Protein 8PS6 (pdb70)

Structure (mmCIF, N/CA/C/O backbone):
data_8PS6
#
_entry.id   8PS6
#
_cell.length_a   225.543
_cell.length_b   225.543
_cell.length_c   32.029
_cell.angle_alpha   90.000
_cell.angle_beta   90.000
_cell.angle_gamma   120.000
#
_symmetry.space_group_name_H-M   'H 3 2'
#
loop_
_entity.id
_entity.type
_entity.pdbx_description
1 polymer 'Shedu effector protein'
2 non-polymer 'SULFATE ION'
3 water water
#
loop_
_atom_site.group_PDB
_a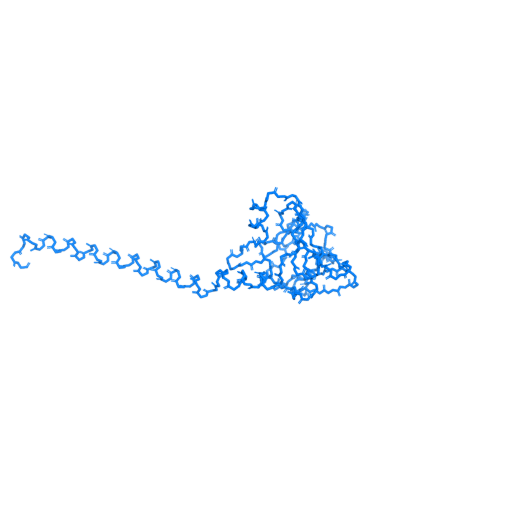tom_site.id
_atom_site.type_symbol
_atom_site.label_atom_id
_atom_site.label_alt_id
_atom_site.label_comp_id
_atom_site.label_asym_id
_atom_site.label_entity_id
_atom_site.label_seq_id
_atom_site.pdbx_PDB_ins_code
_atom_site.Cartn_x
_atom_site.Cartn_y
_atom_site.Cartn_z
_atom_site.occupancy
_atom_site.B_iso_or_equiv
_atom_site.auth_seq_id
_atom_site.auth_comp_id
_atom_site.auth_asym_id
_atom_site.auth_atom_id
_atom_site.pdbx_PDB_model_num
ATOM 1 N N . MET A 1 4 ? -19.42700 49.72800 11.67900 1.000 97.59784 1 MET A N 1
ATOM 2 C CA . MET A 1 4 ? -18.78100 49.47600 10.39700 1.000 95.49667 1 MET A CA 1
ATOM 3 C C . MET A 1 4 ? -17.41400 50.15500 10.34000 1.000 94.00948 1 MET A C 1
ATOM 4 O O . MET A 1 4 ? -17.23000 51.23900 10.89300 1.000 84.77080 1 MET A O 1
ATOM 9 N N . LEU A 1 5 ? -16.45600 49.51200 9.67600 1.000 73.33578 2 LEU A N 1
ATOM 10 C CA . LEU A 1 5 ? -15.10900 50.04300 9.52100 1.000 59.59316 2 LEU A CA 1
ATOM 11 C C . LEU A 1 5 ? -14.88500 50.43900 8.07000 1.000 63.40712 2 LEU A C 1
ATOM 12 O O . LEU A 1 5 ? -15.12000 49.63800 7.16000 1.000 69.21169 2 LEU A O 1
ATOM 17 N N . GLN A 1 6 ? -14.42600 51.67100 7.85900 1.000 60.92015 3 GLN A N 1
ATOM 18 C CA . GLN A 1 6 ? -14.19600 52.20900 6.52500 1.000 54.95841 3 GLN A CA 1
ATOM 19 C C . GLN A 1 6 ? -12.81900 52.85400 6.49200 1.000 50.87753 3 GLN A C 1
ATOM 20 O O . GLN A 1 6 ? -12.52600 53.74000 7.30100 1.000 56.03176 3 GLN A O 1
ATOM 26 N N . PHE A 1 7 ? -11.97400 52.37800 5.57300 1.000 47.95878 4 PHE A N 1
ATOM 27 C CA . PHE A 1 7 ? -10.59500 52.91300 5.45000 1.000 46.94187 4 PHE A CA 1
ATOM 28 C C . PHE A 1 7 ? -10.55000 53.90800 4.28900 1.000 43.33628 4 PHE A C 1
ATOM 29 O O . PHE A 1 7 ? -11.14900 53.62500 3.23600 1.000 49.77446 4 PHE A O 1
ATOM 37 N N . SER A 1 8 ? -9.87700 55.04300 4.48700 1.000 38.62222 5 SER A N 1
ATOM 38 C CA . SER A 1 8 ? -9.76400 56.07500 3.42500 1.000 40.10608 5 SER A CA 1
ATOM 39 C C . SER A 1 8 ? -8.35800 56.67300 3.45400 1.000 38.98814 5 SER A C 1
ATOM 40 O O . SER A 1 8 ? -7.68900 56.54700 4.49200 1.000 35.96643 5 SER A O 1
ATOM 43 N N . PHE A 1 9 ? -7.92000 57.27200 2.34700 1.000 44.80665 6 PHE A N 1
ATOM 44 C CA . PHE A 1 9 ? -6.60700 57.96000 2.35900 1.000 46.28025 6 PHE A CA 1
ATOM 45 C C . PHE A 1 9 ? -6.83700 59.46800 2.28300 1.000 48.20808 6 PHE A C 1
ATOM 46 O O . PHE A 1 9 ? -7.37500 59.93500 1.26400 1.000 51.77337 6 PHE A O 1
ATOM 54 N N . VAL A 1 10 ? -6.44400 60.20500 3.32400 1.000 36.40972 7 VAL A N 1
ATOM 55 C CA . VAL A 1 10 ? -6.52100 61.69200 3.25700 1.000 38.33987 7 VAL A CA 1
ATOM 56 C C . VAL A 1 10 ? -5.07000 62.15900 3.19400 1.000 40.92402 7 VAL A C 1
ATOM 57 O O . VAL A 1 10 ? -4.35300 61.93000 4.18400 1.000 40.70770 7 VAL A O 1
ATOM 61 N N . SER A 1 11 ? -4.65800 62.78000 2.08400 1.000 55.61260 8 SER A N 1
ATOM 62 C CA . SER A 1 11 ? -3.22500 63.13800 1.91700 1.000 56.89672 8 SER A CA 1
ATOM 63 C C . SER A 1 11 ? -2.39300 61.85800 2.05700 1.000 51.92211 8 SER A C 1
ATOM 64 O O . SER A 1 11 ? -2.70100 60.87600 1.35600 1.000 52.16674 8 SER A O 1
ATOM 67 N N . ASN A 1 12 ? -1.38500 61.87200 2.93100 1.000 46.32370 9 ASN A N 1
ATOM 68 C CA . ASN A 1 12 ? -0.54100 60.67000 3.16500 1.000 46.25149 9 ASN A CA 1
ATOM 69 C C . ASN A 1 12 ? -0.98500 59.97100 4.45500 1.000 52.63242 9 ASN A C 1
ATOM 70 O O . ASN A 1 12 ? -0.22700 59.12500 4.95300 1.000 51.99164 9 ASN A O 1
ATOM 75 N N . ASP A 1 13 ? -2.15000 60.34000 4.99300 1.000 45.32068 10 ASP A N 1
ATOM 76 C CA . ASP A 1 13 ? -2.61900 59.75700 6.27700 1.000 39.69035 10 ASP A CA 1
ATOM 77 C C . ASP A 1 13 ? -3.70600 58.71400 6.00800 1.000 41.76620 10 ASP A C 1
ATOM 78 O O . ASP A 1 13 ? -4.67300 59.03700 5.29800 1.000 38.05508 10 ASP A O 1
ATOM 83 N N . VAL A 1 14 ? -3.54200 57.50700 6.55700 1.000 39.92404 11 VAL A N 1
ATOM 84 C CA . VAL A 1 14 ? -4.58700 56.45200 6.41300 1.000 37.56773 11 VAL A CA 1
ATOM 85 C C . VAL A 1 14 ? -5.61000 56.66300 7.52900 1.000 36.78564 11 VAL A C 1
ATOM 86 O O . VAL A 1 14 ? -5.19100 56.76100 8.69500 1.000 36.93987 11 VAL A O 1
ATOM 90 N N . VAL A 1 15 ? -6.89700 56.73300 7.18300 1.000 37.26475 12 VAL A N 1
ATOM 91 C CA . VAL A 1 15 ? -7.93700 57.05200 8.20200 1.000 40.54908 12 VAL A CA 1
ATOM 92 C C . VAL A 1 15 ? -8.90800 55.87900 8.34200 1.000 45.62083 12 VAL A C 1
ATOM 93 O O . VAL A 1 15 ? -9.40800 55.40600 7.30900 1.000 42.19762 12 VAL A O 1
ATOM 97 N N . MET A 1 16 ? -9.16000 55.43300 9.57600 1.000 45.37009 13 MET A N 1
ATOM 98 C CA . MET A 1 16 ? -10.16900 54.36800 9.80700 1.000 37.89177 13 MET A CA 1
ATOM 99 C C . MET A 1 16 ? -11.39400 55.01100 10.46300 1.000 46.08262 13 MET A C 1
ATOM 100 O O . MET A 1 16 ? -11.25600 55.52200 11.58700 1.000 42.17445 13 MET A O 1
ATOM 105 N N . THR A 1 17 ? -12.53700 54.99700 9.77600 1.000 39.99139 14 THR A N 1
ATOM 106 C CA . THR A 1 17 ? -13.75500 55.59900 10.30000 1.000 46.91670 14 THR A CA 1
ATOM 107 C C . THR A 1 17 ? -14.61700 54.52500 10.95300 1.000 48.12323 14 THR A C 1
ATOM 108 O O . THR A 1 17 ? -14.89200 53.48600 10.34300 1.000 48.44071 14 THR A O 1
ATOM 112 N N . TYR A 1 18 ? -15.04100 54.77800 12.18900 1.000 43.75784 15 TYR A N 1
ATOM 113 C CA . TYR A 1 18 ? -15.87900 53.84900 12.93400 1.000 49.33193 15 TYR A CA 1
ATOM 114 C C . TYR A 1 18 ? -17.30100 54.38600 13.00000 1.000 46.86893 15 TYR A C 1
ATOM 115 O O . TYR A 1 18 ? -17.52100 55.52300 13.42700 1.000 46.78947 15 TYR A O 1
ATOM 124 N N . ASP A 1 19 ? -18.26800 53.55500 12.64000 1.000 55.66085 16 ASP A N 1
ATOM 125 C CA . ASP A 1 19 ? -19.69300 53.94500 12.72500 1.000 64.60165 16 ASP A CA 1
ATOM 126 C C . ASP A 1 19 ? -20.36400 53.05800 13.77200 1.000 57.89449 16 ASP A C 1
ATOM 127 O O . ASP A 1 19 ? -21.39400 53.48400 14.27200 1.000 62.83011 16 ASP A O 1
ATOM 132 N N . GLU A 1 24 ? -25.12100 51.34700 17.18400 1.000 102.48328 21 GLU A N 1
ATOM 133 C CA . GLU A 1 24 ? -25.10400 51.20200 18.65600 1.000 97.36482 21 GLU A CA 1
ATOM 134 C C . GLU A 1 24 ? -24.83400 52.55800 19.29600 1.000 99.32953 21 GLU A C 1
ATOM 135 O O . GLU A 1 24 ? -24.62600 53.53300 18.56400 1.000 100.95533 21 GLU A O 1
ATOM 141 N N . GLN A 1 25 ? -24.92400 52.63000 20.61600 1.000 107.26193 22 GLN A N 1
ATOM 142 C CA . GLN A 1 25 ? -24.54300 53.88600 21.29600 1.000 101.32078 22 GLN A CA 1
ATOM 143 C C . GLN A 1 25 ? -23.02100 53.97000 21.18700 1.000 102.19301 22 GLN A C 1
ATOM 144 O O . GLN A 1 25 ? -22.35000 53.20700 21.90100 1.000 97.14846 22 GLN A O 1
ATOM 150 N N . ILE A 1 26 ? -22.50500 54.83600 20.31300 1.000 77.75727 23 ILE A N 1
ATOM 151 C CA . ILE A 1 26 ? -21.04500 54.89800 20.04200 1.000 70.47434 23 ILE A CA 1
ATOM 152 C C . ILE A 1 26 ? -20.37700 55.76900 21.10100 1.000 69.50547 23 ILE A C 1
ATOM 153 O O . ILE A 1 26 ? -19.16100 55.95600 21.01500 1.000 63.16407 23 ILE A O 1
ATOM 158 N N . ILE A 1 27 ? -21.15800 56.28800 22.04400 1.000 66.60218 24 ILE A N 1
ATOM 159 C CA . ILE A 1 27 ? -20.62000 57.13700 23.14100 1.000 65.16242 24 ILE A CA 1
ATOM 160 C C . ILE A 1 27 ? -19.55900 56.36300 23.92500 1.000 60.69432 24 ILE A C 1
ATOM 161 O O . ILE A 1 27 ? -18.65000 57.00600 24.43600 1.000 59.15688 24 ILE A O 1
ATOM 166 N N . TRP A 1 28 ? -19.65800 55.03700 23.98800 1.000 63.61562 25 TRP A N 1
ATOM 167 C CA . TRP A 1 28 ? -18.69800 54.30200 24.80500 1.000 63.67957 25 TRP A CA 1
ATOM 168 C C . TRP A 1 28 ? -17.26600 54.50600 24.32400 1.000 57.99148 25 TRP A C 1
ATOM 169 O O . TRP A 1 28 ? -16.32700 54.41700 25.12300 1.000 59.73969 25 TRP A O 1
ATOM 180 N N . VAL A 1 29 ? -17.09700 54.79500 23.03000 1.000 50.67483 26 VAL A N 1
ATOM 181 C CA . VAL A 1 29 ? -15.73400 55.03400 22.46700 1.000 45.65550 26 VAL A CA 1
ATOM 182 C C . VAL A 1 29 ? -15.17100 56.29900 23.11600 1.000 42.98026 26 VAL A C 1
ATOM 183 O O . VAL A 1 29 ? -14.04600 56.24200 23.64600 1.000 38.65997 26 VAL A O 1
ATOM 187 N N . TRP A 1 30 ? -15.94400 57.38700 23.09000 1.000 44.69418 27 TRP A N 1
ATOM 188 C CA . TRP A 1 30 ? -15.49500 58.67400 23.68300 1.000 47.23201 27 TRP A CA 1
ATOM 189 C C . TRP A 1 30 ? -15.28200 58.49800 25.18800 1.000 49.26921 27 TRP A C 1
ATOM 190 O O . TRP A 1 30 ? -14.29700 59.04300 25.70700 1.000 46.03456 27 TRP A O 1
ATOM 201 N N . GLU A 1 31 ? -16.17200 57.75700 25.85100 1.000 56.82560 28 GLU A N 1
ATOM 202 C CA . GLU A 1 31 ? -16.06000 57.54600 27.31700 1.000 61.95456 28 GLU A CA 1
ATOM 203 C C . GLU A 1 31 ? -14.76000 56.80100 27.63300 1.000 55.14429 28 GLU A C 1
ATOM 204 O O . GLU A 1 31 ? -14.07300 57.20600 28.58600 1.000 58.36700 28 GLU A O 1
ATOM 210 N N . SER A 1 32 ? -14.42800 55.77500 26.84600 1.000 46.09487 29 SER A N 1
ATOM 211 C CA . SER A 1 32 ? -13.17100 55.01200 27.06200 1.000 45.76777 29 SER A CA 1
ATOM 212 C C . SER A 1 32 ? -11.96900 55.93500 26.85000 1.000 48.14583 29 SER A C 1
ATOM 213 O O . SER A 1 32 ? -11.01400 55.85000 27.64000 1.000 45.2118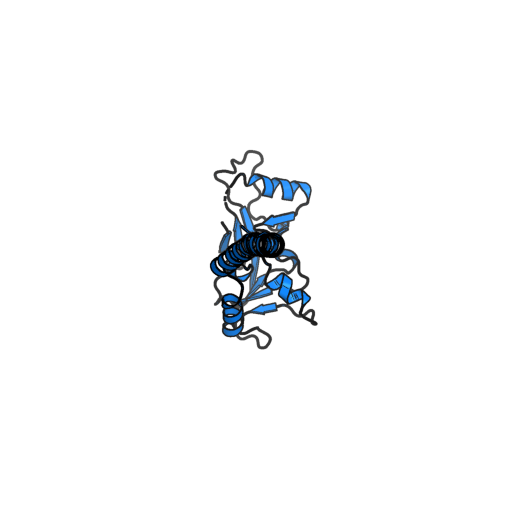4 29 SER A O 1
ATOM 216 N N . LEU A 1 33 ? -12.02400 56.78100 25.81900 1.000 42.56105 30 LEU A N 1
ATOM 217 C CA . LEU A 1 33 ? -10.92100 57.73800 25.54500 1.000 41.74607 30 LEU A CA 1
ATOM 218 C C . LEU A 1 33 ? -10.79900 58.73600 26.70100 1.000 41.21538 30 LEU A C 1
ATOM 219 O O . LEU A 1 33 ? -9.67300 59.10200 27.04600 1.000 43.70390 30 LEU A O 1
ATOM 224 N N . ASN A 1 34 ? -11.92000 59.20300 27.24700 1.000 54.80544 31 ASN A N 1
ATOM 225 C CA . ASN A 1 34 ? -11.83800 60.10900 28.42100 1.000 58.70224 31 ASN A CA 1
ATOM 226 C C . ASN A 1 34 ? -11.23400 59.36500 29.61800 1.000 59.44315 31 ASN A C 1
ATOM 227 O O . ASN A 1 34 ? -10.37300 59.95400 30.29300 1.000 65.25051 31 ASN A O 1
ATOM 232 N N . LYS A 1 35 ? -11.68300 58.13400 29.87800 1.000 46.68600 32 LYS A N 1
ATOM 233 C CA . LYS A 1 35 ? -11.21400 57.36400 31.06400 1.000 49.40904 32 LYS A CA 1
ATOM 234 C C . LYS A 1 35 ? -9.75600 56.89500 30.96500 1.000 49.09585 32 LYS A C 1
ATOM 235 O O . LYS A 1 35 ? -9.04200 57.03600 31.97300 1.000 51.66679 32 LYS A O 1
ATOM 241 N N . PHE A 1 36 ? -9.31600 56.37700 29.81100 1.000 50.25172 33 PHE A N 1
ATOM 242 C CA . PHE A 1 36 ? -7.95500 55.77300 29.73400 1.000 50.33679 33 PHE A CA 1
ATOM 243 C C . PHE A 1 36 ? -7.16100 56.28800 28.53200 1.000 48.78098 33 PHE A C 1
ATOM 244 O O . PHE A 1 36 ? -6.06800 55.74300 28.28800 1.000 52.42324 33 PHE A O 1
ATOM 252 N N . GLN A 1 37 ? -7.68400 57.28500 27.81700 1.000 46.47555 34 GLN A N 1
ATOM 253 C CA . GLN A 1 37 ? -7.00000 57.87100 26.66400 1.000 45.02537 34 GLN A CA 1
ATOM 254 C C . GLN A 1 37 ? -6.64400 56.82600 25.61200 1.000 45.47855 34 GLN A C 1
ATOM 255 O O . GLN A 1 37 ? -5.78100 57.06600 24.76200 1.000 48.49593 34 GLN A O 1
ATOM 261 N N . THR A 1 38 ? -7.29800 55.66500 25.67300 1.000 44.39311 35 THR A N 1
ATOM 262 C CA . THR A 1 38 ? -7.21600 54.62800 24.65500 1.000 50.15631 35 THR A CA 1
ATOM 263 C C . THR A 1 38 ? -8.60200 54.02200 24.48300 1.000 45.93728 35 THR A C 1
ATOM 264 O O . THR A 1 38 ? -9.48600 54.19700 25.32600 1.000 46.00963 35 THR A O 1
ATOM 268 N N . VAL A 1 39 ? -8.81700 53.36700 23.34600 1.000 46.01306 36 VAL A N 1
ATOM 269 C CA . VAL A 1 39 ? -10.10700 52.68100 23.05300 1.000 44.54103 36 VAL A CA 1
ATOM 270 C C . VAL A 1 39 ? -9.81900 51.48800 22.14700 1.000 47.22631 36 VAL A C 1
ATOM 271 O O . VAL A 1 39 ? -8.88300 51.57300 21.36100 1.000 46.77132 36 VAL A O 1
ATOM 275 N N . CYS A 1 40 ? -10.57800 50.40800 22.28800 1.000 49.56576 37 CYS A N 1
ATOM 276 C CA . CYS A 1 40 ? -10.45300 49.23900 21.39600 1.000 49.62478 37 CYS A CA 1
ATOM 277 C C . CYS A 1 40 ? -11.64700 49.20900 20.45600 1.000 52.27727 37 CYS A C 1
ATOM 278 O O . CYS A 1 40 ? -12.75500 49.09100 20.94500 1.000 52.65063 37 CYS A O 1
ATOM 281 N N . ILE A 1 41 ? -11.39000 49.24600 19.15100 1.000 49.56950 38 ILE A N 1
ATOM 282 C CA . ILE A 1 41 ? -12.47300 49.25400 18.13500 1.000 50.69299 38 ILE A CA 1
ATOM 283 C C . ILE A 1 41 ? -12.46000 47.91800 17.39200 1.000 54.42017 38 ILE A C 1
ATOM 284 O O . ILE A 1 41 ? -11.36900 47.47700 17.04300 1.000 53.86670 38 ILE A O 1
ATOM 289 N N . SER A 1 42 ? -13.60500 47.23800 17.30700 1.000 58.79957 39 SER A N 1
ATOM 290 C CA . SER A 1 42 ? -13.75100 45.93400 16.59800 1.000 68.16463 39 SER A CA 1
ATOM 291 C C . SER A 1 42 ? -12.90100 44.86200 17.26800 1.000 65.92178 39 SER A C 1
ATOM 292 O O . SER A 1 42 ? -12.60700 43.88700 16.59800 1.000 68.22682 39 SER A O 1
ATOM 295 N N . ARG A 1 43 ? -12.44900 45.10500 18.48900 1.000 63.54023 40 ARG A N 1
ATOM 296 C CA . ARG A 1 43 ? -11.73600 44.09800 19.30900 1.000 62.70844 40 ARG A CA 1
ATOM 297 C C . ARG A 1 43 ? -10.28600 43.90400 18.87600 1.000 66.67469 40 ARG A C 1
ATOM 298 O O . ARG A 1 43 ? -9.57700 43.20200 19.60000 1.000 64.75831 40 ARG A O 1
ATOM 306 N N . ILE A 1 44 ? -9.84300 44.55500 17.79900 1.000 70.59769 41 ILE A N 1
ATOM 307 C CA . ILE A 1 44 ? -8.46400 44.31900 17.26800 1.000 64.87350 41 ILE A CA 1
ATOM 308 C C . ILE A 1 44 ? -7.68900 45.62500 17.19300 1.000 62.49808 41 ILE A C 1
ATOM 309 O O . ILE A 1 44 ? -6.46600 45.58200 17.35200 1.000 65.29665 41 ILE A O 1
ATOM 314 N N . PHE A 1 45 ? -8.38600 46.74300 17.06100 1.000 50.84412 42 PHE A N 1
ATOM 315 C CA . PHE A 1 45 ? -7.69700 48.03100 16.83100 1.000 45.20088 42 PHE A CA 1
ATOM 316 C C . PHE A 1 45 ? -7.60000 48.82200 18.13300 1.000 54.86265 42 PHE A C 1
ATOM 317 O O . PHE A 1 45 ? -8.61900 49.06800 18.75300 1.000 55.73153 42 PHE A O 1
ATOM 325 N N . ASN A 1 46 ? -6.38800 49.18900 18.52400 1.000 49.17703 43 ASN A N 1
ATOM 326 C CA . ASN A 1 46 ? -6.17200 49.97500 19.75800 1.000 47.01598 43 ASN A CA 1
ATOM 327 C C . ASN A 1 46 ? -5.78000 51.40400 19.40300 1.000 46.90117 43 ASN A C 1
ATOM 328 O O . ASN A 1 46 ? -4.65900 51.62600 18.96900 1.000 45.09549 43 ASN A O 1
ATOM 333 N N . PHE A 1 47 ? -6.67600 52.33900 19.66300 1.000 43.80450 44 PHE A N 1
ATOM 334 C CA . PHE A 1 47 ? -6.42200 53.74200 19.27900 1.000 43.54348 44 PHE A CA 1
ATOM 335 C C . PHE A 1 47 ? -6.20900 54.62500 20.50300 1.000 47.84704 44 PHE A C 1
ATOM 336 O O . PHE A 1 47 ? -6.91500 54.47100 21.48500 1.000 46.35307 44 PHE A O 1
ATOM 344 N N . GLN A 1 48 ? -5.22800 55.50400 20.44100 1.000 41.62254 45 GLN A N 1
ATOM 345 C CA . GLN A 1 48 ? -5.00600 56.49000 21.48700 1.000 45.02732 45 GLN A CA 1
ATOM 346 C C . GLN A 1 48 ? -5.78200 57.76200 21.16800 1.000 38.93242 45 GLN A C 1
ATOM 347 O O . GLN A 1 48 ? -6.21900 57.98200 20.03600 1.000 41.66315 45 GLN A O 1
ATOM 353 N N . LEU A 1 49 ? -5.94800 58.60500 22.19100 1.000 37.71347 46 LEU A N 1
ATOM 354 C CA . LEU A 1 49 ? -6.68900 59.85000 22.00800 1.000 38.53396 46 LEU A CA 1
ATOM 355 C C . LEU A 1 49 ? -6.04000 60.73400 20.94900 1.000 40.47864 46 LEU A C 1
ATOM 356 O O . LEU A 1 49 ? -6.73800 61.40900 20.18200 1.000 37.17100 46 LEU A O 1
ATOM 361 N N . GLN A 1 50 ? -4.70500 60.72800 20.87600 1.000 42.39435 47 GLN A N 1
ATOM 362 C CA . GLN A 1 50 ? -4.00600 61.51200 19.86300 1.000 47.43934 47 GLN A CA 1
ATOM 363 C C . GLN A 1 50 ? -4.35800 61.07900 18.44400 1.000 46.69051 47 GLN A C 1
ATOM 364 O O . GLN A 1 50 ? -4.13100 61.84500 17.50100 1.000 51.28375 47 GLN A O 1
ATOM 370 N N . ASP A 1 51 ? -4.98700 59.92800 18.27500 1.000 36.57221 48 ASP A N 1
ATOM 371 C CA . ASP A 1 51 ? -5.27800 59.39100 16.92500 1.000 38.41921 48 ASP A CA 1
ATOM 372 C C . ASP A 1 51 ? -6.65700 59.84000 16.43100 1.000 37.11305 48 ASP A C 1
ATOM 373 O O . ASP A 1 51 ? -6.91400 59.68100 15.25200 1.000 37.37000 48 ASP A O 1
ATOM 378 N N . LEU A 1 52 ? -7.47700 60.42200 17.30300 1.000 29.22908 49 LEU A N 1
ATOM 379 C CA . LEU A 1 52 ? -8.82900 60.86900 16.90200 1.000 35.58475 49 LEU A CA 1
ATOM 380 C C . LEU A 1 52 ? -8.75000 62.22500 16.21600 1.000 31.99432 49 LEU A C 1
ATOM 381 O O . LEU A 1 52 ? -8.41100 63.19300 16.86500 1.000 36.01334 49 LEU A O 1
ATOM 386 N N . ARG A 1 53 ? -9.02700 62.24600 14.92500 1.000 31.19592 50 ARG A N 1
ATOM 387 C CA . ARG A 1 53 ? -8.95000 63.46200 14.09100 1.000 34.65949 50 ARG A CA 1
ATOM 388 C C . ARG A 1 53 ? -10.11200 64.39300 14.38700 1.000 37.19731 50 ARG A C 1
ATOM 389 O O . ARG A 1 53 ? -9.93700 65.59700 14.26100 1.000 35.94844 50 ARG A O 1
ATOM 397 N N . ASN A 1 54 ? -11.24000 63.83200 14.78100 1.000 35.36819 51 ASN A N 1
ATOM 398 C CA . ASN A 1 54 ? -12.45700 64.63800 14.98700 1.000 37.79144 51 ASN A CA 1
ATOM 399 C C . ASN A 1 54 ? -12.94300 64.48000 16.41800 1.000 41.18316 51 ASN A C 1
ATOM 400 O O . ASN A 1 54 ? -14.01600 63.94500 16.61200 1.000 39.81838 51 ASN A O 1
ATOM 405 N N . PRO A 1 55 ? -12.25400 65.05700 17.41400 1.000 43.77867 52 PRO A N 1
ATOM 406 C CA . PRO A 1 55 ? -12.74800 64.96000 18.75500 1.000 42.75495 52 PRO A CA 1
ATOM 407 C C . PRO A 1 55 ? -14.17600 65.51800 18.82100 1.000 49.82252 52 PRO A C 1
ATOM 408 O O . PRO A 1 55 ? -14.44000 66.57800 18.33000 1.000 47.98458 52 PRO A O 1
ATOM 412 N N . PRO A 1 56 ? -15.11600 64.77700 19.42900 1.000 44.35154 53 PRO A N 1
ATOM 413 C CA . PRO A 1 56 ? -16.49500 65.20700 19.49300 1.000 44.84590 53 PRO A CA 1
ATOM 414 C C . PRO A 1 56 ? -16.82900 66.38600 20.41600 1.000 50.77492 53 PRO A C 1
ATOM 415 O O . PRO A 1 56 ? -16.08900 66.66000 21.32400 1.000 47.88359 53 PRO A O 1
ATOM 419 N N . SER A 1 57 ? -17.92500 67.07800 20.12400 1.000 66.21504 54 SER A N 1
ATOM 420 C CA . SER A 1 57 ? -18.37200 68.23000 20.94900 1.000 63.97583 54 SER A CA 1
ATOM 421 C C . SER A 1 57 ? -18.98200 67.76300 22.26300 1.000 70.64749 54 SER A C 1
ATOM 422 O O . SER A 1 57 ? -19.44000 66.62100 22.33900 1.000 68.27174 54 SER A O 1
ATOM 425 N N . THR A 1 58 ? -18.98100 68.63800 23.26000 1.000 88.15314 55 THR A N 1
ATOM 426 C CA . THR A 1 58 ? -19.58100 68.32000 24.57900 1.000 85.12579 55 THR A CA 1
ATOM 427 C C . THR A 1 58 ? -21.07300 68.09500 24.37800 1.000 86.68723 55 THR A C 1
ATOM 428 O O . THR A 1 58 ? -21.66200 67.35800 25.17000 1.000 95.88552 55 THR A O 1
ATOM 432 N N . VAL A 1 59 ? -21.65000 68.74500 23.37700 1.000 88.99816 56 VAL A N 1
ATOM 433 C CA . VAL A 1 59 ? -23.11300 68.64900 23.12100 1.000 99.10854 56 VAL A CA 1
ATOM 434 C C . VAL A 1 59 ? -23.39800 67.76900 21.90500 1.000 95.88413 56 VAL A C 1
ATOM 435 O O . VAL A 1 59 ? -24.53600 67.80200 21.43100 1.000 104.20306 56 VAL A O 1
ATOM 439 N N . GLN A 1 60 ? -22.43400 66.99000 21.43400 1.000 84.83528 57 GLN A N 1
ATOM 440 C CA . GLN A 1 60 ? -22.60900 66.24300 20.16400 1.000 81.55970 57 GLN A CA 1
ATOM 441 C C . GLN A 1 60 ? -23.73500 65.22300 20.20200 1.000 85.06795 57 GLN A C 1
ATOM 442 O O . GLN A 1 60 ? -23.90900 64.57000 21.22900 1.000 87.84416 57 GLN A O 1
ATOM 448 N N . ASP A 1 61 ? -24.48000 65.11500 19.10500 1.000 101.27976 58 ASP A N 1
ATOM 449 C CA . ASP A 1 61 ? -25.45600 64.01300 18.99000 1.000 100.09628 58 ASP A CA 1
ATOM 450 C C . ASP A 1 61 ? -24.65800 62.92000 18.30200 1.000 100.99258 58 ASP A C 1
ATOM 451 O O . ASP A 1 61 ? -24.17900 63.15800 17.19400 1.000 100.72041 58 ASP A O 1
ATOM 456 N N . PHE A 1 62 ? -24.52200 61.77300 18.94500 1.000 90.57959 59 PHE A N 1
ATOM 457 C CA . PHE A 1 62 ? -23.63200 60.72900 18.39600 1.000 85.41624 59 PHE A C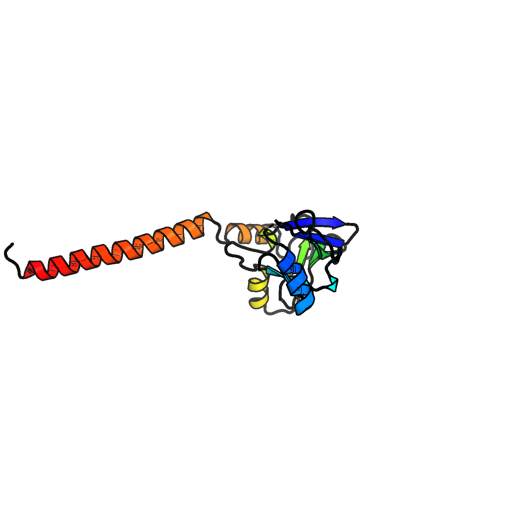A 1
ATOM 458 C C . PHE A 1 62 ? -24.35400 59.93100 17.31100 1.000 94.04831 59 PHE A C 1
ATOM 459 O O . PHE A 1 62 ? -23.72100 59.10000 16.65800 1.000 92.02834 59 PHE A O 1
ATOM 467 N N . ASN A 1 63 ? -25.65500 60.15900 17.14600 1.000 109.98237 60 ASN A N 1
ATOM 468 C CA . ASN A 1 63 ? -26.38400 59.48200 16.04900 1.000 111.20968 60 ASN A CA 1
ATOM 469 C C . ASN A 1 63 ? -25.80800 59.97900 14.72900 1.000 110.22406 60 ASN A C 1
ATOM 470 O O . ASN A 1 63 ? -25.57700 59.15800 13.83100 1.000 108.81783 60 ASN A O 1
ATOM 475 N N . ASP A 1 64 ? -25.61800 61.28300 14.62200 1.000 131.04534 61 ASP A N 1
ATOM 476 C CA . ASP A 1 64 ? -24.99300 61.87900 13.41900 1.000 135.85742 61 ASP A CA 1
ATOM 477 C C . ASP A 1 64 ? -23.49200 61.58100 13.35500 1.000 130.52423 61 ASP A C 1
ATOM 478 O O . ASP A 1 64 ? -22.98600 61.42100 12.23900 1.000 133.79079 61 ASP A O 1
ATOM 483 N N . TYR A 1 65 ? -22.79900 61.52700 14.48800 1.000 79.66778 62 TYR A N 1
ATOM 484 C CA . TYR A 1 65 ? -21.31500 61.43700 14.51200 1.000 70.80717 62 TYR A CA 1
ATOM 485 C C . TYR A 1 65 ? -20.68600 60.12200 14.05200 1.000 62.72040 62 TYR A C 1
ATOM 486 O O . TYR A 1 65 ? -21.28600 59.06800 14.24100 1.000 64.34350 62 TYR A O 1
ATOM 495 N N . GLU A 1 66 ? -19.50000 60.21600 13.44600 1.000 61.12678 63 GLU A N 1
ATOM 496 C CA . GLU A 1 66 ? -18.68600 59.03400 13.08700 1.000 52.95255 63 GLU A CA 1
ATOM 497 C C . GLU A 1 66 ? -17.27900 59.35900 13.58100 1.000 51.69591 63 GLU A C 1
ATOM 498 O O . GLU A 1 66 ? -16.90600 60.51200 13.50800 1.000 54.62707 63 GLU A O 1
ATOM 504 N N . TYR A 1 67 ? -16.53300 58.37400 14.04900 1.000 47.09075 64 TYR A N 1
ATOM 505 C CA . TYR A 1 67 ? -15.18900 58.61000 14.61100 1.000 41.00063 64 TYR A CA 1
ATOM 506 C C . TYR A 1 67 ? -14.14600 58.35400 13.53200 1.000 42.54627 64 TYR A C 1
ATOM 507 O O . TYR A 1 67 ? -14.12500 57.27100 12.97100 1.000 46.14178 64 TYR A O 1
ATOM 516 N N . SER A 1 68 ? -13.29600 59.33000 13.27900 1.000 40.57898 65 SER A N 1
ATOM 517 C CA . SER A 1 68 ? -12.25100 59.19700 12.24800 1.000 44.00172 65 SER A CA 1
ATOM 518 C C . SER A 1 68 ? -10.89000 59.10300 12.92500 1.000 40.26872 65 SER A C 1
ATOM 519 O O . SER A 1 68 ? -10.46900 60.05000 13.57200 1.000 38.34890 65 SER A O 1
ATOM 522 N N . PHE A 1 69 ? -10.20700 57.99800 12.70300 1.000 33.68739 66 PHE A N 1
ATOM 523 C CA . PHE A 1 69 ? -8.96000 57.78700 13.44600 1.000 32.93425 66 PHE A CA 1
ATOM 524 C C . PHE A 1 69 ? -7.76900 57.62200 12.53500 1.000 34.51918 66 PHE A C 1
ATOM 525 O O . PHE A 1 69 ? -7.88800 57.04500 11.47200 1.000 35.20954 66 PHE A O 1
ATOM 533 N N . ASN A 1 70 ? -6.64700 58.16100 12.95900 1.000 35.70066 67 ASN A N 1
ATOM 534 C CA . ASN A 1 70 ? -5.39600 57.91500 12.25500 1.000 36.75134 67 ASN A CA 1
ATOM 535 C C . ASN A 1 70 ? -4.98100 56.46300 12.46400 1.000 39.04592 67 ASN A C 1
ATOM 536 O O . ASN A 1 70 ? -4.74100 56.03100 13.59800 1.000 35.79400 67 ASN A O 1
ATOM 541 N N . PHE A 1 71 ? -4.90700 55.71000 11.37200 1.000 33.37483 68 PHE A N 1
ATOM 542 C CA . PHE A 1 71 ? -4.62600 54.28200 11.41000 1.000 34.43911 68 PHE A CA 1
ATOM 543 C C . PHE A 1 71 ? -3.22100 53.93800 10.94800 1.000 38.13977 68 PHE A C 1
ATOM 544 O O . PHE A 1 71 ? -2.58800 53.04400 11.51600 1.000 38.82819 68 PHE A O 1
ATOM 552 N N . GLY A 1 72 ? -2.74600 54.65200 9.92800 1.000 43.47219 69 GLY A N 1
ATOM 553 C CA . GLY A 1 72 ? -1.39900 54.38900 9.39300 1.000 41.04701 69 GLY A CA 1
ATOM 554 C C . GLY A 1 72 ? -0.87100 55.56100 8.59400 1.000 44.63232 69 GLY A C 1
ATOM 555 O O . GLY A 1 72 ? -1.58100 56.57800 8.49700 1.000 45.11212 69 GLY A O 1
ATOM 556 N N . THR A 1 73 ? 0.34000 55.42600 8.05500 1.000 44.19959 70 THR A N 1
ATOM 557 C CA . THR A 1 73 ? 0.94700 56.50400 7.23500 1.000 48.25409 70 THR A CA 1
ATOM 558 C C . THR A 1 73 ? 1.28300 55.93700 5.85300 1.000 46.78337 70 THR A C 1
ATOM 559 O O . THR A 1 73 ? 1.85300 54.83400 5.79300 1.000 46.18967 70 THR A O 1
ATOM 563 N N . LEU A 1 74 ? 0.94000 56.67000 4.79300 1.000 48.35471 71 LEU A N 1
ATOM 564 C CA . LEU A 1 74 ? 1.26400 56.21200 3.42000 1.000 55.51689 71 LEU A CA 1
ATOM 565 C C . LEU A 1 74 ? 2.64900 56.73800 3.04300 1.000 56.90251 71 LEU A C 1
ATOM 566 O O . LEU A 1 74 ? 2.77000 57.94600 2.77600 1.000 61.71785 71 LEU A O 1
ATOM 571 N N . ASN A 1 75 ? 3.64900 55.85600 3.02300 1.000 62.69264 72 ASN A N 1
ATOM 572 C CA . ASN A 1 75 ? 5.02100 56.25100 2.61200 1.000 66.54338 72 ASN A CA 1
ATOM 573 C C . ASN A 1 75 ? 5.41500 55.35300 1.44200 1.000 73.84900 72 ASN A C 1
ATOM 574 O O . ASN A 1 75 ? 5.25000 54.12600 1.57600 1.000 69.56646 72 ASN A O 1
ATOM 579 N N . ASN A 1 76 ? 5.89900 55.94000 0.34500 1.000 96.52799 73 ASN A N 1
ATOM 580 C CA . ASN A 1 76 ? 6.20200 55.12700 -0.86200 1.000 98.77308 73 ASN A CA 1
ATOM 581 C C . ASN A 1 76 ? 4.91300 54.40800 -1.27200 1.000 93.26346 73 ASN A C 1
ATOM 582 O O . ASN A 1 76 ? 3.88000 55.08900 -1.42300 1.000 92.48649 73 ASN A O 1
ATOM 587 N N . GLU A 1 77 ? 4.98000 53.08900 -1.45200 1.000 74.37602 74 GLU A N 1
ATOM 588 C CA . GLU A 1 77 ? 3.78700 52.30300 -1.85900 1.000 74.44634 74 GLU A CA 1
ATOM 589 C C . GLU A 1 77 ? 3.28300 51.46100 -0.68200 1.000 70.62202 74 GLU A C 1
ATOM 590 O O . GLU A 1 77 ? 2.48700 50.54300 -0.92800 1.000 64.99771 74 GLU A O 1
ATOM 596 N N . TYR A 1 78 ? 3.73600 51.74600 0.54100 1.000 66.52525 75 TYR A N 1
ATOM 597 C CA . TYR A 1 78 ? 3.36600 50.88000 1.69300 1.000 59.03683 75 TYR A CA 1
ATOM 598 C C . TYR A 1 78 ? 2.60700 51.64700 2.77800 1.000 58.62451 75 TYR A C 1
ATOM 599 O O . TYR A 1 78 ? 3.02200 52.76700 3.12500 1.000 55.68522 75 TYR A O 1
ATOM 608 N N . ILE A 1 79 ? 1.52800 51.05500 3.29700 1.000 47.87408 76 ILE A N 1
ATOM 609 C CA . ILE A 1 79 ? 0.78200 51.67100 4.43300 1.000 45.11439 76 ILE A CA 1
ATOM 610 C C . ILE A 1 79 ? 1.42600 51.15600 5.72500 1.000 45.29868 76 ILE A C 1
ATOM 611 O O . ILE A 1 79 ? 1.32600 49.94400 5.98700 1.000 46.67818 76 ILE A O 1
ATOM 616 N N . THR A 1 80 ? 2.08100 52.03600 6.48400 1.000 44.09729 77 THR A N 1
ATOM 617 C CA . THR A 1 80 ? 2.75900 51.62600 7.73300 1.000 44.70873 77 THR A CA 1
ATOM 618 C C . THR A 1 80 ? 1.78300 51.76500 8.89700 1.000 45.09740 77 THR A C 1
ATOM 619 O O . THR A 1 80 ? 1.45300 52.89300 9.24800 1.000 46.54473 77 THR A O 1
ATOM 623 N N . VAL A 1 81 ? 1.35300 50.63800 9.45900 1.000 38.63564 78 VAL A N 1
ATOM 624 C CA . VAL A 1 81 ? 0.45000 50.66100 10.63700 1.000 39.03638 78 VAL A CA 1
ATOM 625 C C . VAL A 1 81 ? 1.31100 50.61500 11.91300 1.000 36.32047 78 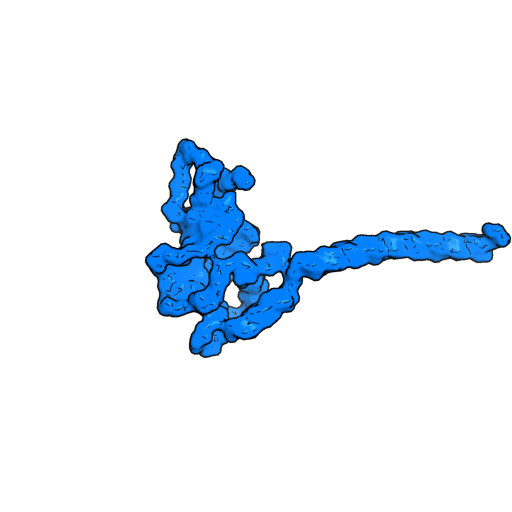VAL A C 1
ATOM 626 O O . VAL A 1 81 ? 2.09000 49.67000 12.01700 1.000 40.95491 78 VAL A O 1
ATOM 630 N N . PRO A 1 82 ? 1.25300 51.57900 12.87600 1.000 51.99240 79 PRO A N 1
ATOM 631 C CA . PRO A 1 82 ? 2.02500 51.45500 14.11900 1.000 50.27981 79 PRO A CA 1
ATOM 632 C C . PRO A 1 82 ? 1.64000 50.19400 14.87500 1.000 54.18381 79 PRO A C 1
ATOM 633 O O . PRO A 1 82 ? 0.47000 49.80500 14.91800 1.000 49.18214 79 PRO A O 1
ATOM 637 N N . GLY A 1 83 ? 2.64700 49.55100 15.47100 1.000 41.52709 80 GLY A N 1
ATOM 638 C CA . GLY A 1 83 ? 2.40100 48.30000 16.17300 1.000 40.97689 80 GLY A CA 1
ATOM 639 C C . GLY A 1 83 ? 1.40400 48.43800 17.30600 1.000 38.85399 80 GLY A C 1
ATOM 640 O O . GLY A 1 83 ? 0.65400 47.50500 17.60400 1.000 38.20324 80 GLY A O 1
ATOM 641 N N . ARG A 1 84 ? 1.38000 49.60700 17.95300 1.000 45.54522 81 ARG A N 1
ATOM 642 C CA . ARG A 1 84 ? 0.45800 49.82500 19.06300 1.000 46.11373 81 ARG A CA 1
ATOM 643 C C . ARG A 1 84 ? -0.99900 49.75500 18.61600 1.000 47.01774 81 ARG A C 1
ATOM 644 O O . ARG A 1 84 ? -1.87500 49.39200 19.41200 1.000 48.26687 81 ARG A O 1
ATOM 652 N N . ILE A 1 85 ? -1.28000 50.09200 17.35300 1.000 42.84211 82 ILE A N 1
ATOM 653 C CA . ILE A 1 85 ? -2.64100 49.97700 16.83300 1.000 42.88873 82 ILE A CA 1
ATOM 654 C C . ILE A 1 85 ? -3.11900 48.52900 16.88100 1.000 44.06609 82 ILE A C 1
ATOM 655 O O . ILE A 1 85 ? -4.32200 48.26600 17.01100 1.000 44.51994 82 ILE A O 1
ATOM 660 N N . LEU A 1 86 ? -2.19500 47.57000 16.78700 1.000 43.88787 83 LEU A N 1
ATOM 661 C CA . LEU A 1 86 ? -2.52600 46.15000 16.76700 1.000 42.42779 83 LEU A CA 1
ATOM 662 C C . LEU A 1 86 ? -2.03200 45.40700 18.00400 1.000 45.03292 83 LEU A C 1
ATOM 663 O O . LEU A 1 86 ? -2.07400 44.17200 18.02700 1.000 44.88573 83 LEU A O 1
ATOM 668 N N . SER A 1 87 ? -1.56100 46.12800 19.02600 1.000 51.65895 84 SER A N 1
ATOM 669 C CA . SER A 1 87 ? -1.10900 45.53300 20.28900 1.000 56.82248 84 SER A CA 1
ATOM 670 C C . SER A 1 87 ? 0.07300 44.58700 20.08100 1.000 60.59080 84 SER A C 1
ATOM 671 O O . SER A 1 87 ? 0.17700 43.54200 20.72900 1.000 56.36300 84 SER A O 1
ATOM 674 N N . ILE A 1 88 ? 0.97700 44.95500 19.17200 1.000 49.88435 85 ILE A N 1
ATOM 675 C CA . ILE A 1 88 ? 2.19000 44.19200 18.91000 1.000 49.94894 85 ILE A CA 1
ATOM 676 C C . ILE A 1 88 ? 3.37900 45.14400 18.95400 1.000 52.26044 85 ILE A C 1
ATOM 677 O O . ILE A 1 88 ? 3.22800 46.36500 18.94900 1.000 50.41751 85 ILE A O 1
ATOM 682 N N . ASN A 1 89 ? 4.57600 44.56600 19.00000 1.000 77.31315 86 ASN A N 1
ATOM 683 C CA . ASN A 1 89 ? 5.80400 45.39100 19.11400 1.000 82.47101 86 ASN A CA 1
ATOM 684 C C . ASN A 1 89 ? 6.25300 45.83000 17.72100 1.000 84.34309 86 ASN A C 1
ATOM 685 O O . ASN A 1 89 ? 6.59100 47.01100 17.55600 1.000 90.35041 86 ASN A O 1
ATOM 690 N N . ARG A 1 90 ? 6.20400 44.92800 16.74800 1.000 67.91765 87 ARG A N 1
ATOM 691 C CA . ARG A 1 90 ? 6.64700 45.24800 15.37400 1.000 64.36492 87 ARG A CA 1
ATOM 692 C C . ARG A 1 90 ? 5.63100 46.16100 14.69400 1.000 63.37828 87 ARG A C 1
ATOM 693 O O . ARG A 1 90 ? 4.49900 46.19800 15.14500 1.000 61.52729 87 ARG A O 1
ATOM 701 N N . ASP A 1 91 ? 6.02800 46.83600 13.62100 1.000 53.57212 88 ASP A N 1
ATOM 702 C CA . ASP A 1 91 ? 5.07400 47.64900 12.82900 1.000 50.72455 88 ASP A CA 1
ATOM 703 C C . ASP A 1 91 ? 4.53800 46.74800 11.71100 1.000 48.14806 88 ASP A C 1
ATOM 704 O O . ASP A 1 91 ? 5.08000 45.66100 11.53200 1.000 49.99983 88 ASP A O 1
ATOM 709 N N . VAL A 1 92 ? 3.47600 47.16200 11.02700 1.000 45.44728 89 VAL A N 1
ATOM 710 C CA . VAL A 1 92 ? 2.87700 46.33600 9.94400 1.000 45.71037 89 VAL A CA 1
ATOM 711 C C . VAL A 1 92 ? 2.81300 47.16700 8.66300 1.000 53.64222 89 VAL A C 1
ATOM 712 O O . VAL A 1 92 ? 2.28500 48.27500 8.71000 1.000 49.90423 89 VAL A O 1
ATOM 716 N N . LEU A 1 93 ? 3.37000 46.64500 7.57400 1.000 41.35756 90 LEU A N 1
ATOM 717 C CA . LEU A 1 93 ? 3.40500 47.38200 6.29400 1.000 45.13785 90 LEU A CA 1
ATOM 718 C C . LEU A 1 93 ? 2.53000 46.65000 5.28300 1.000 44.98190 90 LEU A C 1
ATOM 719 O O . LEU A 1 93 ? 2.83200 45.51000 4.96700 1.000 44.83252 90 LEU A O 1
ATOM 724 N N . ILE A 1 94 ? 1.47200 47.30300 4.82300 1.000 40.48096 91 ILE A N 1
ATOM 725 C CA . ILE A 1 94 ? 0.57000 46.70800 3.80800 1.000 37.19885 91 ILE A CA 1
ATOM 726 C C . ILE A 1 94 ? 0.75400 47.49900 2.52500 1.000 41.57090 91 ILE A C 1
ATOM 727 O O . ILE A 1 94 ? 0.55700 48.69700 2.54500 1.000 41.72809 91 ILE A O 1
ATOM 732 N N . HIS A 1 95 ? 1.09800 46.82000 1.44600 1.000 46.86268 92 HIS A N 1
ATOM 733 C CA . HIS A 1 95 ? 1.25700 47.47300 0.15600 1.000 46.22060 92 HIS A CA 1
ATOM 734 C C . HIS A 1 95 ? -0.08800 47.99500 -0.34000 1.000 48.19256 92 HIS A C 1
ATOM 735 O O . HIS A 1 95 ? -1.14300 47.42200 -0.05700 1.000 50.73872 92 HIS A O 1
ATOM 742 N N . LYS A 1 96 ? -0.04000 49.10200 -1.08600 1.000 57.09722 93 LYS A N 1
ATOM 743 C CA . LYS A 1 96 ? -1.26300 49.73800 -1.56900 1.000 61.47137 93 LYS A CA 1
ATOM 744 C C . LYS A 1 96 ? -2.08000 48.82700 -2.47400 1.000 60.70416 93 LYS A C 1
ATOM 745 O O . LYS A 1 96 ? -3.29800 49.01100 -2.58100 1.000 63.27506 93 LYS A O 1
ATOM 751 N N . SER A 1 97 ? -1.44300 47.85400 -3.13200 1.000 48.66226 94 SER A N 1
ATOM 752 C CA . SER A 1 97 ? -2.17500 46.93500 -3.99600 1.000 54.64271 94 SER A CA 1
ATOM 753 C C . SER A 1 97 ? -3.16500 46.07500 -3.21900 1.000 56.51556 94 SER A C 1
ATOM 754 O O . SER A 1 97 ? -4.07800 45.50400 -3.82500 1.000 62.04347 94 SER A O 1
ATOM 757 N N . ILE A 1 98 ? -3.00300 45.96600 -1.90400 1.000 46.33287 95 ILE A N 1
ATOM 758 C CA . ILE A 1 98 ? -3.92300 45.21300 -1.06100 1.000 49.92871 95 ILE A CA 1
ATOM 759 C C . ILE A 1 98 ? -4.97400 46.16800 -0.50900 1.000 50.58648 95 ILE A C 1
ATOM 760 O O . ILE A 1 98 ? -4.63900 47.19600 0.09400 1.000 45.25979 95 ILE A O 1
ATOM 765 N N . LYS A 1 99 ? -6.24500 45.83300 -0.72200 1.000 57.93323 96 LYS A N 1
ATOM 766 C CA . LYS A 1 99 ? -7.33400 46.68600 -0.26200 1.000 60.27176 96 LYS A CA 1
ATOM 767 C C . LYS A 1 99 ? -7.41300 46.66700 1.25700 1.000 51.72913 96 LYS A C 1
ATOM 768 O O . LYS A 1 99 ? -7.45200 45.59900 1.87400 1.000 55.82762 96 LYS A O 1
ATOM 774 N N .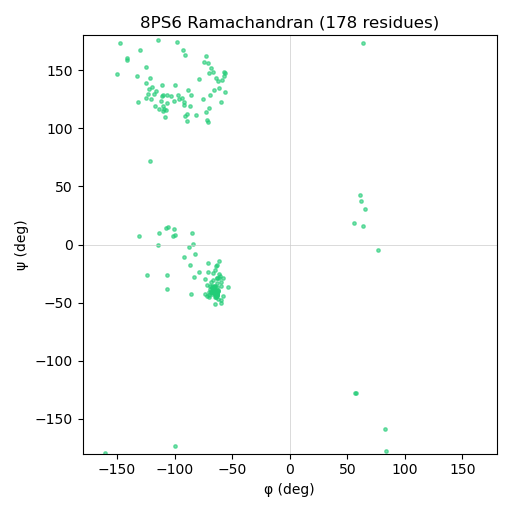 LEU A 1 100 ? -7.44100 47.85100 1.86000 1.000 52.19393 97 LEU A N 1
ATOM 775 C CA . LEU A 1 100 ? -7.57300 47.96100 3.30800 1.000 49.15780 97 LEU A CA 1
ATOM 776 C C . LEU A 1 100 ? -8.99800 47.61500 3.71400 1.000 47.12517 97 LEU A C 1
ATOM 777 O O . LEU A 1 100 ? -9.94500 48.32800 3.37100 1.000 50.20438 97 LEU A O 1
ATOM 782 N N . GLU A 1 101 ? -9.14600 46.51200 4.43900 1.000 55.27020 98 GLU A N 1
ATOM 783 C CA . GLU A 1 101 ? -10.42900 46.08700 4.97300 1.000 56.08344 98 GLU A CA 1
ATOM 784 C C . GLU A 1 101 ? -10.16600 45.38000 6.29400 1.000 52.08153 98 GLU A C 1
ATOM 785 O O . GLU A 1 101 ? -9.01600 45.14000 6.67200 1.000 47.99376 98 GLU A O 1
ATOM 791 N N . ARG A 1 102 ? -11.24400 45.04000 6.99900 1.000 52.96347 99 ARG A N 1
ATOM 792 C CA . ARG A 1 102 ? -11.07000 44.40700 8.30100 1.000 48.47998 99 ARG A CA 1
ATOM 793 C C . ARG A 1 102 ? -10.47600 43.00800 8.16500 1.000 46.82522 99 ARG A C 1
ATOM 794 O O . ARG A 1 102 ? -9.65100 42.59800 8.99100 1.000 44.48291 99 ARG A O 1
ATOM 802 N N . LYS A 1 103 ? -10.86900 42.26800 7.12400 1.000 51.16398 100 LYS A N 1
ATOM 803 C CA . LYS A 1 103 ? -10.36600 40.91000 6.93000 1.000 47.44703 100 LYS A CA 1
ATOM 804 C C . LYS A 1 103 ? -8.86300 40.87200 6.69200 1.000 50.56717 100 LYS A C 1
ATOM 805 O O . LYS A 1 103 ? -8.25400 39.80500 6.82800 1.000 52.62517 100 LYS A O 1
ATOM 811 N N . VAL A 1 104 ? -8.25200 42.00200 6.33100 1.000 48.16019 101 VAL A N 1
ATOM 812 C CA . VAL A 1 104 ? -6.79500 42.05900 6.24700 1.000 41.18678 101 VAL A CA 1
ATOM 813 C C . VAL A 1 104 ? -6.17700 41.82100 7.61800 1.000 36.16006 101 VAL A C 1
ATOM 814 O O . VAL A 1 104 ? -5.13700 41.16300 7.74500 1.000 38.34357 101 VAL A O 1
ATOM 818 N N . PHE A 1 105 ? -6.82000 42.33300 8.66900 1.000 43.55813 102 PHE A N 1
ATOM 819 C CA . PHE A 1 105 ? -6.25900 42.29300 10.01000 1.000 40.59616 102 PHE A CA 1
ATOM 820 C C . PHE A 1 105 ? -6.92900 41.28100 10.92800 1.000 44.07410 102 PHE A C 1
ATOM 821 O O . PHE A 1 105 ? -6.27700 40.79200 11.85700 1.000 40.28636 102 PHE A O 1
ATOM 829 N N . ALA A 1 106 ? -8.19400 40.93800 10.68500 1.000 51.06998 103 ALA A N 1
ATOM 830 C CA . ALA A 1 106 ? -8.94900 40.07400 11.58000 1.000 55.23488 103 ALA A CA 1
ATOM 831 C C . ALA A 1 106 ? -9.50300 38.86700 10.83700 1.000 57.52361 103 ALA A C 1
ATOM 832 O O . ALA A 1 106 ? -9.97400 38.98400 9.70100 1.000 54.21127 103 ALA A O 1
ATOM 834 N N . SER A 1 107 ? -9.43800 37.71100 11.48600 1.000 46.88114 104 SER A N 1
ATOM 835 C CA . SER A 1 107 ? -10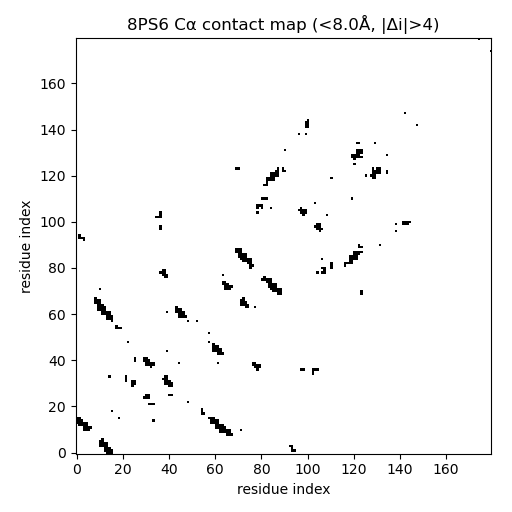.16200 36.52300 11.06500 1.000 46.17892 104 SER A CA 1
ATOM 836 C C . SER A 1 107 ? -11.44900 36.41200 11.87500 1.000 46.60309 104 SER A C 1
ATOM 837 O O . SER A 1 107 ? -11.69600 37.19000 12.79800 1.000 47.96445 104 SER A O 1
ATOM 840 N N . GLU A 1 108 ? -12.27500 35.43300 11.51400 1.000 66.52796 105 GLU A N 1
ATOM 841 C CA . GLU A 1 108 ? -13.55100 35.24500 12.19400 1.000 67.81222 105 GLU A CA 1
ATOM 842 C C . GLU A 1 108 ? -13.34500 35.04600 13.69300 1.000 65.78816 105 GLU A C 1
ATOM 843 O O . GLU A 1 108 ? -12.33100 34.50200 14.13700 1.000 61.65085 105 GLU A O 1
ATOM 849 N N . ARG A 1 109 ? -14.32800 35.50800 14.47200 1.000 69.17214 106 ARG A N 1
ATOM 850 C CA . ARG A 1 109 ? -14.26300 35.56500 15.93500 1.000 67.52158 106 ARG A CA 1
ATOM 851 C C . ARG A 1 109 ? -13.19300 36.54000 16.42800 1.000 67.25907 106 ARG A C 1
ATOM 852 O O . ARG A 1 109 ? -12.60400 36.33800 17.49400 1.000 61.52201 106 ARG A O 1
ATOM 860 N N . ASN A 1 110 ? -12.93400 37.59800 15.65300 1.000 50.88193 107 ASN A N 1
ATOM 861 C CA . ASN A 1 110 ? -12.07500 38.70600 16.07900 1.000 51.40912 107 ASN A CA 1
ATOM 862 C C . ASN A 1 110 ? -10.65100 38.24300 16.38300 1.000 47.18419 107 ASN A C 1
ATOM 863 O O . ASN A 1 110 ? -10.03900 38.66200 17.36700 1.000 46.31826 107 ASN A O 1
ATOM 868 N N . VAL A 1 111 ? -10.11300 37.37600 15.53200 1.000 47.25683 108 VAL A N 1
ATOM 869 C CA . VAL A 1 111 ? -8.75300 36.87300 15.69700 1.000 45.55252 108 VAL A CA 1
ATOM 870 C C . VAL A 1 111 ? -7.78800 37.84400 15.02900 1.000 46.80000 108 VAL A C 1
ATOM 871 O O . VAL A 1 111 ? -7.85700 38.06600 13.81500 1.000 43.75512 108 VAL A O 1
ATOM 875 N N . SER A 1 112 ? -6.88400 38.41800 15.81900 1.000 42.02185 109 SER A N 1
ATOM 876 C CA . SER A 1 112 ? -5.88600 39.34600 15.29800 1.000 39.25286 109 SER A CA 1
ATOM 877 C C . SER A 1 112 ? -4.85900 38.55500 14.50000 1.000 38.11274 109 SER A C 1
ATOM 878 O O . SER A 1 112 ? -4.04200 37.83000 15.07600 1.000 39.88357 109 SER A O 1
ATOM 881 N N . ILE A 1 113 ? -4.90500 38.69200 13.17200 1.000 43.35792 110 ILE A N 1
ATOM 882 C CA . ILE A 1 113 ? -3.99000 37.95300 12.30400 1.000 42.18965 110 ILE A CA 1
ATOM 883 C C . ILE A 1 113 ? -2.54500 38.29500 12.63900 1.000 40.67205 110 ILE A C 1
ATOM 884 O O . ILE A 1 113 ? -1.70300 37.40900 12.82700 1.000 41.29136 110 ILE A O 1
ATOM 889 N N . PHE A 1 114 ? -2.23500 39.59000 12.71400 1.000 39.46953 111 PHE A N 1
ATOM 890 C CA . PHE A 1 114 ? -0.86400 40.00500 12.97700 1.000 41.78790 111 PHE A CA 1
ATOM 891 C C . PHE A 1 114 ? -0.50700 39.89700 14.45100 1.000 45.70565 111 PHE A C 1
ATOM 892 O O . PHE A 1 114 ? 0.67700 39.78400 14.78800 1.000 49.08318 111 PHE A O 1
ATOM 900 N N . GLY A 1 115 ? -1.50600 39.92500 15.33800 1.000 50.85615 112 GLY A N 1
ATOM 901 C CA . GLY A 1 115 ? -1.24200 39.62000 16.73400 1.000 42.36149 112 GLY A CA 1
ATOM 902 C C . GLY A 1 115 ? -0.74400 38.20000 16.92600 1.000 44.67437 112 GLY A C 1
ATOM 903 O O . GLY A 1 115 ? 0.14700 37.94800 17.74000 1.000 45.56745 112 GLY A O 1
ATOM 904 N N . ARG A 1 116 ? -1.30900 37.25400 16.17000 1.000 52.09392 113 ARG A N 1
ATOM 905 C CA . ARG A 1 116 ? -0.84900 35.87100 16.24800 1.000 54.28998 113 ARG A CA 1
ATOM 906 C C . ARG A 1 116 ? 0.50300 35.69800 15.56800 1.000 52.62115 113 ARG A C 1
ATOM 907 O O . ARG A 1 116 ? 1.38400 35.00700 16.09200 1.000 58.22527 113 ARG A O 1
ATOM 915 N N . LEU A 1 117 ? 0.68400 36.32100 14.40200 1.000 53.64244 114 LEU A N 1
ATOM 916 C CA . LEU A 1 117 ? 1.92100 36.14500 13.64700 1.000 52.37062 114 LEU A CA 1
ATOM 917 C C . LEU A 1 117 ? 3.12200 36.71300 14.39700 1.000 55.28654 114 LEU A C 1
ATOM 918 O O . LEU A 1 117 ? 4.19700 36.10200 14.40900 1.000 59.28196 114 LEU A O 1
ATOM 923 N N . SER A 1 118 ? 2.95700 37.87400 15.03700 1.000 55.45762 115 SER A N 1
ATOM 924 C CA . SER A 1 118 ? 4.08900 38.53200 15.68500 1.000 60.43385 115 SER A CA 1
ATOM 925 C C . SER A 1 118 ? 4.62200 37.71000 16.85200 1.000 57.19920 115 SER A C 1
ATOM 926 O O . SER A 1 118 ? 5.83300 37.68700 17.10100 1.000 64.26842 115 SER A O 1
ATOM 929 N N . LYS A 1 119 ? 3.73600 37.03000 17.58200 1.000 60.70071 116 LYS A N 1
ATOM 930 C CA . LYS A 1 119 ? 4.19100 36.16000 18.66100 1.000 69.04779 116 LYS A CA 1
ATOM 931 C C . LYS A 1 119 ? 4.97800 34.96500 18.13700 1.000 63.61874 116 LYS A C 1
ATOM 932 O O . LYS A 1 119 ? 5.80800 34.41500 18.86900 1.000 72.03911 116 LYS A O 1
ATOM 938 N N . LEU A 1 120 ? 4.74800 34.56300 16.88900 1.000 56.01698 117 LEU A N 1
ATOM 939 C CA . LEU A 1 120 ? 5.44800 33.42800 16.30600 1.000 56.23791 117 LEU A CA 1
ATOM 940 C C . LEU A 1 120 ? 6.77600 33.80400 15.66700 1.000 65.04090 117 LEU A C 1
ATOM 941 O O . LEU A 1 120 ? 7.60300 32.91700 15.42600 1.000 67.62423 117 LEU A O 1
ATOM 946 N N . LEU A 1 121 ? 6.96800 35.09700 15.39100 1.000 66.04692 118 LEU A N 1
ATOM 947 C CA . LEU A 1 121 ? 8.20900 35.56500 14.71700 1.000 67.75751 118 LEU A CA 1
ATOM 948 C C . LEU A 1 121 ? 9.35300 35.63600 15.73300 1.000 77.57976 118 LEU A C 1
ATOM 949 O O . LEU A 1 121 ? 9.09200 36.01500 16.89100 1.000 71.48006 118 LEU A O 1
ATOM 954 N N . ASP A 1 122 ? 10.56900 35.28400 15.30800 1.000 100.16127 119 ASP A N 1
ATOM 955 C CA . ASP A 1 122 ? 11.74800 35.30400 16.21400 1.000 105.82837 119 ASP A CA 1
ATOM 956 C C . ASP A 1 122 ? 12.56200 36.57900 15.97200 1.000 105.32449 119 ASP A C 1
ATOM 957 O O . ASP A 1 122 ? 13.66900 36.68200 16.53400 1.000 118.41111 119 ASP A O 1
ATOM 962 N N . HIS A 1 123 ? 12.03700 37.50900 15.17100 1.000 92.81291 120 HIS A N 1
ATOM 963 C CA . HIS A 1 123 ? 12.80300 38.73400 14.81900 1.000 85.00753 120 HIS A CA 1
ATOM 964 C C . HIS A 1 123 ? 11.99000 39.98300 15.17200 1.000 90.75107 120 HIS A C 1
ATOM 965 O O . HIS A 1 123 ? 10.75200 39.89200 15.17700 1.000 92.55578 120 HIS A O 1
ATOM 972 N N . THR A 1 124 ? 12.66900 41.10000 15.44900 1.000 95.97002 121 THR A N 1
ATOM 973 C CA . THR A 1 124 ? 11.98100 42.37400 15.79500 1.000 99.65734 121 THR A CA 1
ATOM 974 C C . THR A 1 124 ? 11.65200 43.14200 14.51000 1.000 91.42380 121 THR A C 1
ATOM 975 O O . THR A 1 124 ? 11.03600 44.22100 14.61000 1.000 87.30736 121 THR A O 1
ATOM 979 N N . ASN A 1 125 ? 12.04700 42.60400 13.35400 1.000 84.41684 122 ASN A N 1
ATOM 980 C CA . ASN A 1 125 ? 11.80500 43.28400 12.05400 1.000 79.69905 122 ASN A CA 1
ATOM 981 C C . ASN A 1 125 ? 10.29700 43.39200 11.80200 1.000 73.84798 122 ASN A C 1
ATOM 982 O O . ASN A 1 125 ? 9.56700 42.44900 12.16000 1.000 75.63247 122 ASN A O 1
ATOM 987 N N . PRO A 1 126 ? 9.80200 44.49600 11.20000 1.000 70.72334 123 PRO A N 1
ATOM 988 C CA . PRO A 1 126 ? 8.36300 44.69400 10.99000 1.000 61.47618 123 PRO A CA 1
ATOM 989 C C . PRO A 1 126 ? 7.73000 43.73700 9.97000 1.000 61.97348 123 PRO A C 1
ATOM 990 O O . PRO A 1 126 ? 8.42600 43.27900 9.08400 1.000 67.02322 123 PRO A O 1
ATOM 994 N N . ILE A 1 127 ? 6.43500 43.45100 10.13100 1.000 55.98905 124 ILE A N 1
ATOM 995 C CA . ILE A 1 127 ? 5.71300 42.57100 9.16400 1.000 54.40384 124 ILE A CA 1
ATOM 996 C C . ILE A 1 127 ? 5.43700 43.36500 7.88600 1.000 54.46313 124 ILE A C 1
ATOM 997 O O . ILE A 1 127 ? 4.84400 44.44700 7.99200 1.000 53.06888 124 ILE A O 1
ATOM 1002 N N . ILE A 1 128 ? 5.86000 42.84800 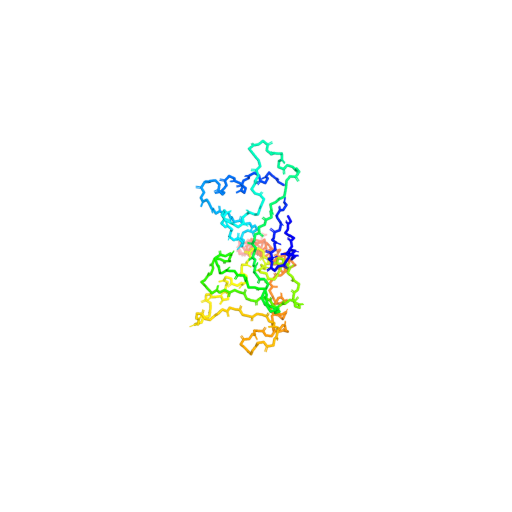6.73000 1.000 48.30601 125 ILE A N 1
ATOM 1003 C CA . ILE A 1 128 ? 5.63900 43.51300 5.45100 1.000 45.80712 125 ILE A CA 1
ATOM 1004 C C . ILE A 1 128 ? 4.83800 42.57200 4.56500 1.000 41.10834 125 ILE A C 1
ATOM 1005 O O . ILE A 1 128 ? 5.24100 41.42200 4.34700 1.000 37.89383 125 ILE A O 1
ATOM 1010 N N . ILE A 1 129 ? 3.71000 43.05900 4.05400 1.000 45.31155 126 ILE A N 1
ATOM 1011 C CA . ILE A 1 129 ? 2.80000 42.27000 3.23300 1.000 43.30188 126 ILE A CA 1
ATOM 1012 C C . ILE A 1 129 ? 2.73600 42.89400 1.84500 1.000 47.71528 126 ILE A C 1
ATOM 1013 O O . ILE A 1 129 ? 2.31300 44.04800 1.69500 1.000 52.13637 126 ILE A O 1
ATOM 1018 N N . GLY A 1 130 ? 3.12100 42.13400 0.82000 1.000 53.71006 127 GLY A N 1
ATOM 1019 C CA . GLY A 1 130 ? 2.98400 42.59200 -0.57400 1.000 54.79872 127 GLY A CA 1
ATOM 1020 C C . GLY A 1 130 ? 4.11000 43.46500 -1.07100 1.000 57.71683 127 GLY A C 1
ATOM 1021 O O . GLY A 1 130 ? 5.05500 43.69000 -0.32900 1.000 61.76339 127 GLY A O 1
ATOM 1022 N N . GLY A 1 131 ? 3.99300 43.94200 -2.30200 1.000 51.08300 128 GLY A N 1
ATOM 1023 C CA . GLY A 1 131 ? 4.99200 44.86700 -2.85100 1.000 51.58602 128 GLY A CA 1
ATOM 1024 C C . GLY A 1 131 ? 6.23500 44.22600 -3.41100 1.000 55.09301 128 GLY A C 1
ATOM 1025 O O . GLY A 1 131 ? 6.16400 43.06300 -3.79700 1.000 58.14058 128 GLY A O 1
ATOM 1026 N N . ASP A 1 132 ? 7.31600 44.99700 -3.51000 1.000 62.06844 129 ASP A N 1
ATOM 1027 C CA . ASP A 1 132 ? 8.56600 44.50800 -4.14100 1.000 73.96387 129 ASP A CA 1
ATOM 1028 C C . ASP A 1 132 ? 9.66900 44.41900 -3.09600 1.000 65.05436 129 ASP A C 1
ATOM 1029 O O . ASP A 1 132 ? 10.76800 43.99900 -3.44100 1.000 76.46273 129 ASP A O 1
ATOM 1034 N N . LYS A 1 133 ? 9.36300 44.77100 -1.86000 1.000 61.77052 130 LYS A N 1
ATOM 1035 C CA . LYS A 1 133 ? 10.38200 44.61100 -0.80300 1.000 66.66379 130 LYS A CA 1
ATOM 1036 C C . LYS A 1 133 ? 10.72300 43.13000 -0.69800 1.000 68.42732 130 LYS A C 1
ATOM 1037 O O . LYS A 1 133 ? 9.81600 42.28800 -0.73300 1.000 60.58903 130 LYS A O 1
ATOM 1043 N N . PRO A 1 134 ? 12.01600 42.78900 -0.61400 1.000 76.75174 131 PRO A N 1
ATOM 1044 C CA . PRO A 1 134 ? 12.44600 41.40000 -0.59000 1.000 76.62038 131 PRO A CA 1
ATOM 1045 C C . PRO A 1 134 ? 11.96700 40.63800 0.64700 1.000 72.36501 131 PRO A C 1
ATOM 1046 O O . PRO A 1 134 ? 11.71100 39.47300 0.53100 1.000 75.67473 131 PRO A O 1
ATOM 1050 N N . GLU A 1 135 ? 11.91000 41.30000 1.79300 1.000 69.83052 132 GLU A N 1
ATOM 1051 C CA . GLU A 1 135 ? 11.55200 40.62400 3.06500 1.000 68.83826 132 GLU A CA 1
ATOM 1052 C C . GLU A 1 135 ? 10.03700 40.54700 3.23300 1.000 63.14866 132 GLU A C 1
ATOM 1053 O O . GLU A 1 135 ? 9.59700 40.14900 4.30700 1.000 60.96245 132 GLU A O 1
ATOM 1059 N N . ALA A 1 136 ? 9.28500 40.87100 2.19300 1.000 56.21482 133 ALA A N 1
ATOM 1060 C CA . ALA A 1 136 ? 7.80900 40.94900 2.28900 1.000 52.44997 133 ALA A CA 1
ATOM 1061 C C . ALA A 1 136 ? 7.11900 39.61200 2.01600 1.000 47.93390 133 ALA A C 1
ATOM 1062 O O . ALA A 1 136 ? 7.49500 38.95300 1.03100 1.000 58.71616 133 ALA A O 1
ATOM 1064 N N . ILE A 1 137 ? 6.16000 39.22400 2.86400 1.000 51.61886 134 ILE A N 1
ATOM 1065 C CA . ILE A 1 137 ? 5.33800 38.04900 2.59700 1.000 48.72737 134 ILE A CA 1
ATOM 1066 C C . ILE A 1 137 ? 4.63100 38.29900 1.27300 1.000 44.22194 134 ILE A C 1
ATOM 1067 O O . ILE A 1 137 ? 3.92600 39.30900 1.13600 1.000 44.67547 134 ILE A O 1
ATOM 1072 N N . PRO A 1 138 ? 4.80100 37.43500 0.27300 1.000 49.61559 135 PRO A N 1
ATOM 1073 C CA . PRO A 1 138 ? 4.18200 37.69000 -1.03200 1.000 48.68828 135 PRO A CA 1
ATOM 1074 C C . PRO A 1 138 ? 2.67200 37.84100 -0.91500 1.000 49.01399 135 PRO A C 1
ATOM 1075 O O . PRO A 1 138 ? 2.02700 37.20400 -0.07800 1.000 47.55287 135 PRO A O 1
ATOM 1079 N N . LYS A 1 139 ? 2.11900 38.72100 -1.75500 1.000 50.76561 136 LYS A N 1
ATOM 1080 C CA . LYS A 1 139 ? 0.67400 38.92000 -1.78600 1.000 48.98416 136 LYS A CA 1
ATOM 1081 C C . LYS A 1 139 ? -0.05500 37.59900 -1.99000 1.000 50.39764 136 LYS A C 1
ATOM 1082 O O . LYS A 1 139 ? -1.11800 37.36700 -1.40300 1.000 53.86886 136 LYS A O 1
ATOM 1088 N N . SER A 1 140 ? 0.52100 36.70800 -2.80000 1.000 53.37737 137 SER A N 1
ATOM 1089 C CA . SER A 1 140 ? -0.08600 35.40000 -3.02800 1.000 58.36277 137 SER A CA 1
ATOM 1090 C C . SER A 1 140 ? -0.00700 34.52200 -1.78300 1.000 56.80718 137 SER A C 1
ATOM 1091 O O . SER A 1 140 ? -0.92500 33.73900 -1.51200 1.000 59.56329 137 SER A O 1
ATOM 1094 N N . VAL A 1 141 ? 1.08200 34.62700 -1.01900 1.000 50.53993 138 VAL A N 1
ATOM 1095 C CA . VAL A 1 141 ? 1.19000 33.84600 0.21000 1.000 50.89376 138 VAL A CA 1
ATOM 1096 C C . VAL A 1 141 ? 0.22000 34.37300 1.25900 1.000 50.92730 138 VAL A C 1
ATOM 1097 O O . VAL A 1 141 ? -0.42600 33.59600 1.97400 1.000 49.09560 138 VAL A O 1
ATOM 1101 N N . PHE A 1 142 ? 0.09300 35.69900 1.36300 1.000 44.57540 139 PHE A N 1
ATOM 1102 C CA . PHE A 1 142 ? -0.84000 36.27700 2.32400 1.000 47.03391 139 PHE A CA 1
ATOM 1103 C C . PHE A 1 142 ? -2.28200 35.92900 1.97100 1.000 46.86485 139 PHE A C 1
ATOM 1104 O O . PHE A 1 142 ? -3.07100 35.56800 2.85100 1.000 46.20091 139 PHE A O 1
ATOM 1112 N N . GLN A 1 143 ? -2.64000 36.02100 0.68600 1.000 62.44209 140 GLN A N 1
ATOM 1113 C CA . GLN A 1 143 ? -3.99500 35.67800 0.26200 1.000 64.98429 140 GLN A CA 1
ATOM 1114 C C . GLN A 1 143 ? -4.30700 34.20900 0.50600 1.000 61.64373 140 GLN A C 1
ATOM 1115 O O . GLN A 1 143 ? -5.45600 33.86100 0.80100 1.000 66.01656 140 GLN A O 1
ATOM 1121 N N . GLU A 1 144 ? -3.30500 33.33600 0.38700 1.000 56.61427 141 GLU A N 1
ATOM 1122 C CA . GLU A 1 144 ? -3.53000 31.91700 0.64100 1.000 59.40079 141 GLU A CA 1
ATOM 1123 C C . GLU A 1 144 ? -3.82600 31.66500 2.11400 1.000 55.62745 141 GLU A C 1
ATOM 1124 O O . GLU A 1 144 ? -4.69800 30.85400 2.44900 1.000 58.12795 141 GLU A O 1
ATOM 1130 N N . LEU A 1 145 ? -3.11000 32.35200 3.00600 1.000 52.43331 142 LEU A N 1
ATOM 1131 C CA . LEU A 1 145 ? -3.40400 32.24700 4.43100 1.000 54.37790 142 LEU A CA 1
ATOM 1132 C C . LEU A 1 145 ? -4.80700 32.75500 4.73900 1.000 55.66087 142 LEU A C 1
ATOM 1133 O O . LEU A 1 145 ? -5.52200 32.16600 5.55800 1.000 54.99316 142 LEU A O 1
ATOM 1138 N N . GLN A 1 146 ? -5.21900 33.84500 4.08400 1.000 46.12711 143 GLN A N 1
ATOM 1139 C CA . GLN A 1 146 ? -6.56200 34.37800 4.28900 1.000 47.69997 143 GLN A CA 1
ATOM 1140 C C . GLN A 1 146 ? -7.62400 33.33700 3.96400 1.000 51.18523 143 GLN A C 1
ATOM 1141 O O . GLN A 1 146 ? -8.59000 33.16800 4.71800 1.000 50.70808 143 GLN A O 1
ATOM 1147 N N . SER A 1 147 ? -7.45700 32.62100 2.84900 1.000 49.30784 144 SER A N 1
ATOM 1148 C CA . SER A 1 147 ? -8.44600 31.62900 2.44700 1.000 50.85510 144 SER A CA 1
ATOM 1149 C C . SER A 1 147 ? -8.44100 30.40500 3.35200 1.000 51.25530 144 SER A C 1
ATOM 1150 O O . SER A 1 147 ? -9.45500 29.70300 3.42700 1.000 53.51471 144 SER A O 1
ATOM 1153 N N . LYS A 1 148 ? -7.32600 30.12700 4.03200 1.000 52.70000 145 LYS A N 1
ATOM 1154 C CA . LYS A 1 148 ? -7.28300 28.98900 4.94300 1.000 52.86772 145 LYS A CA 1
ATOM 1155 C C . LYS A 1 148 ? -7.85900 29.33300 6.31100 1.000 57.10874 145 LYS A C 1
ATOM 1156 O O . LYS A 1 148 ? -8.37800 28.44500 6.99800 1.000 59.13977 145 LYS A O 1
ATOM 1162 N N . PHE A 1 149 ? -7.78100 30.60000 6.71500 1.000 43.92914 146 PHE A N 1
ATOM 1163 C CA . PHE A 1 149 ? -8.32200 31.02400 7.99600 1.000 42.91688 146 PHE A CA 1
ATOM 1164 C C . PHE A 1 149 ? -9.80600 30.66800 8.08900 1.000 49.02829 146 PHE A C 1
ATOM 1165 O O . PHE A 1 149 ? -10.51700 30.66700 7.07900 1.000 52.10789 146 PHE A O 1
ATOM 1173 N N . PRO A 1 150 ? -10.30000 30.36000 9.28800 1.000 59.21165 147 PRO A N 1
ATOM 1174 C CA . PRO A 1 150 ? -11.69600 29.92100 9.41800 1.000 61.74409 147 PRO A CA 1
ATOM 1175 C C . PRO A 1 150 ? -12.67300 31.03100 9.05000 1.000 62.06091 147 PRO A C 1
ATOM 1176 O O . PRO A 1 150 ? -12.53900 32.17700 9.49000 1.000 58.14930 147 PRO A O 1
ATOM 1180 N N . ASN A 1 151 ? -13.65900 30.67700 8.23100 1.000 65.31185 148 ASN A N 1
ATOM 1181 C CA . ASN A 1 151 ? -14.71300 31.57900 7.80200 1.000 68.08885 148 ASN A CA 1
ATOM 1182 C C . ASN A 1 151 ? -15.97700 31.32500 8.62700 1.000 74.86807 148 ASN A C 1
ATOM 1183 O O . ASN A 1 151 ? -15.97300 30.55600 9.59300 1.000 74.23696 148 ASN A O 1
ATOM 1188 N N . THR A 1 152 ? -17.07700 31.98300 8.24800 1.000 64.24728 149 THR A N 1
ATOM 1189 C CA . THR A 1 152 ? -18.32500 31.81700 8.98800 1.000 59.36061 149 THR A CA 1
ATOM 1190 C C . THR A 1 152 ? -18.86800 30.40000 8.84900 1.000 62.16978 149 THR A C 1
ATOM 1191 O O . THR A 1 152 ? -19.39800 29.83600 9.81300 1.000 60.02053 149 THR A O 1
ATOM 1195 N N . GLY A 1 153 ? -18.74600 29.81100 7.65900 1.000 65.81821 150 GLY A N 1
ATOM 1196 C CA . GLY A 1 153 ? -19.28200 28.47600 7.44800 1.000 65.30312 150 GLY A CA 1
ATOM 1197 C C . GLY A 1 153 ? -18.54900 27.41500 8.24600 1.000 61.79669 150 GLY A C 1
ATOM 1198 O O . GLY A 1 153 ? -19.16600 26.47800 8.76100 1.000 59.65313 150 GLY A O 1
ATOM 1199 N N . GLU A 1 154 ? -17.22500 27.54600 8.36300 1.000 65.41581 151 GLU A N 1
ATOM 1200 C CA . GLU A 1 154 ? -16.45700 26.57200 9.13200 1.000 59.40641 151 GLU A CA 1
ATOM 1201 C C . GLU A 1 154 ? -16.82500 26.62600 10.60900 1.000 58.84166 151 GLU A C 1
ATOM 1202 O O . GLU A 1 154 ? -16.96000 25.58500 11.26100 1.000 59.47655 151 GLU A O 1
ATOM 1208 N N . LEU A 1 155 ? -16.99000 27.83300 11.15500 1.000 53.53783 152 LEU A N 1
ATOM 1209 C CA . LEU A 1 155 ? -17.41300 27.96200 12.54500 1.000 58.58689 152 LEU A CA 1
ATOM 1210 C C . LEU A 1 155 ? -18.85100 27.50200 12.73700 1.000 56.75706 152 LEU A C 1
ATOM 1211 O O . LEU A 1 155 ? -19.19400 26.97400 13.80200 1.000 55.83670 152 LEU A O 1
ATOM 1216 N N . ASP A 1 156 ? -19.70300 27.69100 11.72700 1.000 55.06709 153 ASP A N 1
ATOM 1217 C CA . ASP A 1 156 ? -21.07200 27.19800 11.82500 1.000 56.13502 153 ASP A CA 1
ATOM 1218 C C . ASP A 1 156 ? -21.10900 25.67600 11.80400 1.000 53.73904 153 ASP A C 1
ATOM 1219 O O . ASP A 1 156 ? -21.87600 25.05800 12.55200 1.000 55.48140 153 ASP A O 1
ATOM 1224 N N . ARG A 1 157 ? -20.28400 25.05300 10.96000 1.000 41.63830 154 ARG A N 1
ATOM 1225 C CA . ARG A 1 157 ? -20.23800 23.59600 10.91400 1.000 45.23020 154 ARG A CA 1
ATOM 1226 C C . ARG A 1 157 ? -19.61600 23.02200 12.17800 1.000 41.35433 154 ARG A C 1
ATOM 1227 O O . ARG A 1 157 ? -20.06000 21.97900 12.67300 1.000 42.62992 154 ARG A O 1
ATOM 1235 N N . TYR A 1 158 ? -18.58100 23.68000 12.70800 1.000 46.89121 155 TYR A N 1
ATOM 1236 C CA . TYR A 1 158 ? -17.96800 23.21700 13.94900 1.000 46.79187 155 TYR A CA 1
ATOM 1237 C C . TYR A 1 158 ? -18.98400 23.20000 15.08500 1.000 50.79312 155 TYR A C 1
ATOM 1238 O O . TYR A 1 158 ? -19.11300 22.20100 15.80400 1.000 45.27632 155 TYR A O 1
ATOM 1247 N N . ALA A 1 159 ? -19.73100 24.29500 15.22600 1.000 42.37945 156 ALA A N 1
ATOM 1248 C CA . ALA A 1 159 ? -20.72700 24.38800 16.31500 1.000 47.29805 156 ALA A CA 1
ATOM 1249 C C . ALA A 1 159 ? -21.81100 23.32700 16.11500 1.000 48.80105 156 ALA A C 1
ATOM 1250 O O . ALA A 1 159 ? -22.16300 22.65700 17.09700 1.000 51.32258 156 ALA A O 1
ATOM 1252 N N . ASN A 1 160 ? -22.31200 23.18600 14.88800 1.000 44.51074 157 ASN A N 1
ATOM 1253 C CA . ASN A 1 160 ? -23.39300 22.20700 14.60900 1.000 50.06014 157 ASN A CA 1
ATOM 1254 C C . ASN A 1 160 ? -22.88500 20.78600 14.86600 1.000 51.31629 157 ASN A C 1
ATOM 1255 O O . ASN A 1 160 ? -23.62700 20.00200 15.47100 1.000 59.30271 157 ASN A O 1
ATOM 1260 N N . ALA A 1 161 ? -21.66400 20.48100 14.43000 1.000 47.19289 158 ALA A N 1
ATOM 1261 C CA . ALA A 1 161 ? -21.09200 19.13100 14.62600 1.000 51.69033 158 ALA A CA 1
ATOM 1262 C C . ALA A 1 161 ? -20.92100 18.85800 16.11900 1.000 49.22373 158 ALA A C 1
ATOM 1263 O O . ALA A 1 161 ? -21.20400 17.73000 16.54500 1.000 48.40108 158 ALA A O 1
ATOM 1265 N N . ARG A 1 162 ? -20.45700 19.85800 16.86800 1.000 57.77763 159 ARG A N 1
ATOM 1266 C CA . ARG A 1 162 ? -20.23500 19.68600 18.32400 1.000 57.85179 159 ARG A CA 1
ATOM 1267 C C . ARG A 1 162 ? -21.58100 19.40100 18.99700 1.000 61.23337 159 ARG A C 1
ATOM 1268 O O . ARG A 1 162 ? -21.64300 18.46500 19.80400 1.000 61.30538 159 ARG A O 1
ATOM 1276 N N . VAL A 1 163 ? -22.62600 20.14200 18.62100 1.000 49.97430 160 VAL A N 1
ATOM 1277 C CA . VAL A 1 163 ? -23.98200 19.92700 19.20400 1.000 51.85070 160 VAL A CA 1
ATOM 1278 C C . VAL A 1 163 ? -24.46800 18.52900 18.81500 1.000 52.05492 160 VAL A C 1
ATOM 1279 O O . VAL A 1 163 ? -25.00000 17.82800 19.68900 1.000 53.29035 160 VAL A O 1
ATOM 1283 N N . HIS A 1 164 ? -24.25000 18.13400 17.56000 1.000 47.11086 161 HIS A N 1
ATOM 1284 C CA . HIS A 1 164 ? -24.69900 16.80200 17.08200 1.000 58.09327 161 HIS A CA 1
ATOM 1285 C C . HIS A 1 164 ? -23.97300 15.70900 17.86400 1.000 56.09082 161 HIS A C 1
ATOM 1286 O O . HIS A 1 164 ? -24.63800 14.75600 18.28200 1.000 58.01396 161 HIS A O 1
ATOM 1293 N N . ALA A 1 165 ? -22.66800 15.87100 18.07600 1.000 58.47033 162 ALA A N 1
ATOM 1294 C CA . ALA A 1 165 ? -21.87500 14.83000 18.76500 1.000 61.63237 162 ALA A CA 1
ATOM 1295 C C . ALA A 1 165 ? -22.33200 14.72500 20.22000 1.000 59.19085 162 ALA A C 1
ATOM 1296 O O . ALA A 1 165 ? -22.35900 13.60200 20.75000 1.000 66.17664 162 ALA A O 1
ATOM 1298 N N . ILE A 1 166 ? -22.67100 15.85800 20.83400 1.000 50.12724 163 ILE A N 1
ATOM 1299 C CA . ILE A 1 166 ? -23.10100 15.84000 22.22900 1.000 50.83325 163 ILE A CA 1
ATOM 1300 C C . ILE A 1 166 ? -24.47300 15.18900 22.35700 1.000 49.79885 163 ILE A C 1
ATOM 1301 O O . ILE A 1 166 ? -24.70300 14.35500 23.24200 1.000 49.60493 163 ILE A O 1
ATOM 1306 N N . LEU A 1 167 ? -25.40500 15.55300 21.47300 1.000 49.89554 164 LEU A N 1
ATOM 1307 C CA . LEU A 1 167 ? -26.73300 14.95000 21.51800 1.000 53.27565 164 LEU A CA 1
ATOM 1308 C C . LEU A 1 167 ? -26.68100 13.47600 21.13600 1.000 51.83993 164 LEU A C 1
ATOM 1309 O O . LEU A 1 167 ? -27.40800 12.65400 21.70700 1.000 51.35338 164 LEU A O 1
ATOM 1314 N N . ALA A 1 168 ? -25.82800 13.12100 20.17400 1.000 57.47576 165 ALA A N 1
ATOM 1315 C CA . ALA A 1 168 ? -25.69100 11.72000 19.79500 1.000 57.27001 165 ALA A CA 1
ATOM 1316 C C . ALA A 1 168 ? -25.05800 10.90000 20.91200 1.000 55.72008 165 ALA A C 1
ATOM 1317 O O . ALA A 1 168 ? -25.42900 9.73800 21.11100 1.000 55.66724 165 ALA A O 1
ATOM 1319 N N . GLY A 1 169 ? -24.11100 11.48500 21.64900 1.000 53.09760 166 GLY A N 1
ATOM 1320 C CA . GLY A 1 169 ? -23.49900 10.77500 22.75700 1.000 52.53607 166 GLY A CA 1
ATOM 1321 C C . GLY A 1 169 ? -24.45900 10.51200 23.89700 1.000 55.55644 166 GLY A C 1
ATOM 1322 O O . GLY A 1 169 ? -24.32600 9.50700 24.60200 1.000 57.66489 166 GLY A O 1
ATOM 1323 N N . TYR A 1 170 ? -25.43300 11.40200 24.09600 1.000 49.70395 167 TYR A N 1
ATOM 1324 C CA . TYR A 1 170 ? -26.45100 11.16200 25.11300 1.000 55.63995 167 TYR A CA 1
ATOM 1325 C C . TYR A 1 170 ? -27.40400 10.05500 24.68000 1.000 56.76822 167 TYR A C 1
ATOM 1326 O O . TYR A 1 170 ? -27.72800 9.16300 25.47100 1.000 54.33786 167 TYR A O 1
ATOM 1335 N N . LEU A 1 171 ? -27.84300 10.08300 23.41900 1.000 48.90056 168 LEU A N 1
ATOM 1336 C CA . LEU A 1 171 ? -28.75700 9.05800 22.93000 1.000 52.15416 168 LEU A CA 1
ATOM 1337 C C . LEU A 1 171 ? -28.07400 7.69900 22.83600 1.000 58.32518 168 LEU A C 1
ATOM 1338 O O . LEU A 1 171 ? -28.67100 6.67400 23.18800 1.000 60.61025 168 LEU A O 1
ATOM 1343 N N . ASP A 1 172 ? -26.82400 7.66500 22.36500 1.000 57.34153 169 ASP A N 1
ATOM 1344 C CA . ASP A 1 172 ? -26.12600 6.39000 22.22400 1.000 57.87469 169 ASP A CA 1
ATOM 1345 C C . ASP A 1 172 ? -25.82500 5.76900 23.58200 1.000 59.16968 169 ASP A C 1
ATOM 1346 O O . ASP A 1 172 ? -25.98900 4.55700 23.76500 1.000 59.46583 169 ASP A O 1
ATOM 1351 N N . GLY A 1 173 ? -25.37800 6.57800 24.54400 1.000 59.29143 170 GLY A N 1
ATOM 1352 C CA . GLY A 1 173 ? -25.16200 6.06300 25.88500 1.000 55.56090 170 GLY A CA 1
ATOM 1353 C C . GLY A 1 173 ? -26.45100 5.61100 26.54400 1.000 58.72862 170 GLY A C 1
ATOM 1354 O O . GLY A 1 173 ? -26.47400 4.60500 27.25900 1.000 62.28339 170 GLY A O 1
ATOM 1355 N N . MET A 1 174 ? -27.54200 6.33500 26.28400 1.000 60.61441 171 MET A N 1
ATOM 1356 C CA . MET A 1 174 ? -28.86200 5.93100 26.83600 1.000 62.35897 171 MET A CA 1
ATOM 1357 C C . MET A 1 174 ? -29.22700 4.55600 26.27200 1.000 69.60618 171 MET A C 1
ATOM 1358 O O . MET A 1 174 ? -29.63500 3.68400 27.06000 1.000 68.25227 171 MET A O 1
ATOM 1363 N N . LYS A 1 175 ? -29.07800 4.37600 24.95700 1.000 66.70504 172 LYS A N 1
ATOM 1364 C CA . LYS A 1 175 ? -29.43900 3.08900 24.30800 1.000 70.14637 172 LYS A CA 1
ATOM 1365 C C . LYS A 1 175 ? -28.54700 1.97000 24.85600 1.000 71.10402 172 LYS A C 1
ATOM 1366 O O . LYS A 1 175 ? -29.07800 0.88100 25.13000 1.000 72.77301 172 LYS A O 1
ATOM 1372 N N . ASP A 1 176 ? -27.24900 2.24000 25.02600 1.000 67.54903 173 ASP A N 1
ATOM 1373 C CA . ASP A 1 176 ? -26.30700 1.21100 25.53700 1.000 72.15057 173 ASP A CA 1
ATOM 1374 C C . ASP A 1 176 ? -26.69700 0.82000 26.96600 1.000 74.48349 173 ASP A C 1
ATOM 1375 O O . ASP A 1 176 ? -26.71100 -0.38600 27.25800 1.000 75.58595 173 ASP A O 1
ATOM 1380 N N . ALA A 1 177 ? -27.02400 1.80500 27.80700 1.000 66.38598 174 ALA A N 1
ATOM 1381 C CA . ALA A 1 177 ? -27.41200 1.52400 29.20800 1.000 64.92156 174 ALA A CA 1
ATOM 1382 C C . ALA A 1 177 ? -28.70300 0.70300 29.22200 1.000 62.77658 174 ALA A C 1
ATOM 1383 O O . ALA A 1 177 ? -28.79600 -0.23900 30.02900 1.000 70.56329 174 ALA A O 1
ATOM 1385 N N . ARG A 1 178 ? -29.65500 1.05400 28.35400 1.000 52.18722 175 ARG A N 1
ATOM 1386 C CA . ARG A 1 178 ? -30.93400 0.30400 28.26900 1.000 59.46591 175 ARG A CA 1
ATOM 1387 C C . ARG A 1 178 ? -30.63700 -1.12900 27.82000 1.000 67.12798 175 ARG A C 1
ATOM 1388 O O . ARG A 1 178 ? -31.21700 -2.05600 28.40600 1.000 67.16218 175 ARG A O 1
ATOM 1396 N N . GLU A 1 179 ? -29.73800 -1.29700 26.84900 1.000 66.36407 176 GLU A N 1
ATOM 1397 C CA . GLU A 1 179 ? -29.43500 -2.64600 26.30400 1.000 65.00872 176 GLU A CA 1
ATOM 1398 C C . GLU A 1 179 ? -28.83600 -3.52700 27.40500 1.000 66.48332 176 GLU A C 1
ATOM 1399 O O . GLU A 1 179 ? -29.23600 -4.70200 27.49600 1.000 68.52373 176 GLU A O 1
ATOM 1405 N N . ARG A 1 180 ? -27.91300 -2.98000 28.20100 1.000 82.61901 177 ARG A N 1
ATOM 1406 C CA . ARG A 1 180 ? -27.28400 -3.75800 29.26300 1.000 85.97697 177 ARG A CA 1
ATOM 1407 C C . ARG A 1 180 ? -28.30200 -4.16100 30.32100 1.000 84.27647 177 ARG A C 1
ATOM 1408 O O . ARG A 1 180 ? -28.25300 -5.28100 30.84300 1.000 89.72737 177 ARG A O 1
ATOM 1416 N N . TYR A 1 181 ? -29.23600 -3.26300 30.64600 1.000 63.64388 178 TYR A N 1
ATOM 1417 C CA . TYR A 1 181 ? -30.29200 -3.60800 31.59100 1.000 65.70775 178 TYR A CA 1
ATOM 1418 C C . TYR A 1 181 ? -31.21800 -4.67000 31.01300 1.000 66.49421 178 TYR A C 1
ATOM 1419 O O . TYR A 1 181 ? -31.62400 -5.60100 31.71700 1.000 61.65790 178 TYR A O 1
ATOM 1428 N N . GLU A 1 182 ? -31.55200 -4.55500 29.72500 1.000 65.12181 179 GLU A N 1
ATOM 1429 C CA . GLU A 1 182 ? -32.44200 -5.52300 29.09500 1.000 65.79470 179 GLU A CA 1
ATOM 1430 C C . GLU A 1 182 ? -31.78300 -6.88200 28.90200 1.000 65.69945 179 GLU A C 1
ATOM 1431 O O . GLU A 1 182 ? -32.48700 -7.86600 28.64900 1.000 71.25151 179 GLU A O 1
ATOM 1437 N N . HIS A 1 183 ? -30.45200 -6.95400 29.00900 1.000 69.48289 180 HIS A N 1
ATOM 1438 C CA . HIS A 1 183 ? -29.76800 -8.24200 28.96100 1.000 74.55958 180 HIS A CA 1
ATOM 1439 C C . HIS A 1 183 ? -30.14200 -9.11400 30.15700 1.000 75.22934 180 HIS A C 1
ATOM 1440 O O . HIS A 1 183 ? -30.07800 -10.34800 30.07600 1.000 73.14598 180 HIS A O 1
ATOM 1447 N N . TYR A 1 184 ? -30.60700 -8.47700 31.23500 1.000 69.44144 181 TYR A N 1
ATOM 1448 C CA . TYR A 1 184 ? -31.06500 -9.23500 32.42900 1.000 70.32280 181 TYR A CA 1
ATOM 1449 C C . TYR A 1 184 ? -32.59500 -9.29600 32.43300 1.000 72.85881 181 TYR A C 1
ATOM 1450 O O . TYR A 1 184 ? -33.16300 -9.77400 33.43200 1.000 76.28723 181 TYR A O 1
ATOM 1459 N N . LEU A 1 185 ? -33.24200 -8.83100 31.36100 1.000 60.58628 182 LEU A N 1
ATOM 1460 C CA . LEU A 1 185 ? -34.72900 -8.76400 31.34500 1.000 57.66100 182 LEU A CA 1
ATOM 1461 C C . LEU A 1 185 ? -35.29600 -9.69100 30.26700 1.000 60.77673 182 LEU A C 1
ATOM 1462 O O . LEU A 1 185 ? -34.79500 -9.64500 29.13100 1.000 66.42477 182 LEU A O 1
ATOM 1467 N N . ASN A 1 186 ? -36.29500 -10.50500 30.61800 1.000 63.19206 183 ASN A N 1
ATOM 1468 C CA . ASN A 1 186 ? -36.96100 -11.38500 29.61900 1.000 64.76588 183 ASN A CA 1
ATOM 1469 C C . ASN A 1 186 ? -37.67400 -10.51900 28.57500 1.000 68.84550 183 ASN A C 1
ATOM 1470 O O . ASN A 1 186 ? -37.61600 -10.87100 27.38100 1.000 78.53048 183 ASN A O 1
ATOM 1475 N N . ARG A 1 187 ? -38.31100 -9.42700 29.00800 1.000 120.45191 184 ARG A N 1
ATOM 1476 C CA . ARG A 1 187 ? -39.08800 -8.56700 28.07500 1.000 119.83250 184 ARG A CA 1
ATOM 1477 C C . ARG A 1 187 ? -38.34600 -7.24700 27.84700 1.000 105.75044 184 ARG A C 1
ATOM 1478 O O . ARG A 1 187 ? -37.93600 -6.62300 28.84400 1.000 107.90819 184 ARG A O 1
#

Radius of gyration: 23.82 Å; Cα contacts (8 Å, |Δi|>4): 248; chains: 1; bounding box: 52×80×37 Å

Solvent-accessible surface area: 12113 Å² total; per-residue (Å²): 155,17,104,38,53,93,74,107,98,59,0,5,0,20,17,75,151,148,6,75,96,0,50,93,24,0,80,138,141,97,45,3,59,0,32,186,10,0,44,0,59,69,129,8,12,95,48,86,14,55,145,132,62,88,36,136,121,19,70,0,24,0,49,1,6,72,17,94,126,94,11,0,33,0,39,3,82,1,4,92,23,108,24,56,0,17,0,21,96,58,17,172,28,79,78,148,3,1,6,15,75,188,49,51,26,14,0,25,158,45,5,178,140,44,156,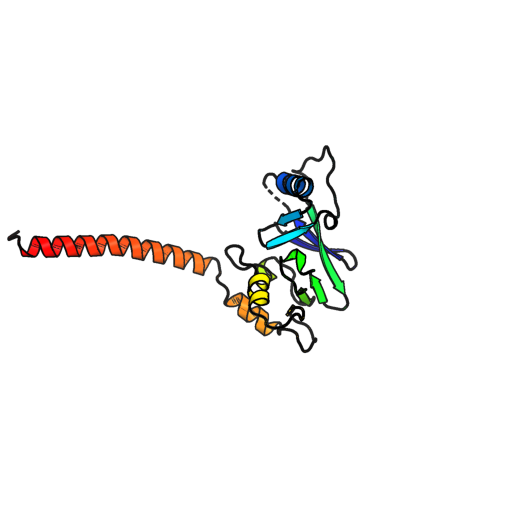75,108,87,60,6,10,0,1,37,132,70,131,125,14,45,70,79,77,64,8,99,90,70,48,90,138,61,46,76,86,18,78,54,84,153,148,50,106,59,123,85,128,52,100,103,30,44,134,102,85,38,110,106,60,61,114,79,161,140,80,137,169,74,171,248

InterPro domains:
  IPR025359 Shedu protein SduA, C-terminal [PF14082] (224-396)

B-factor: mean 59.81, std 19.52, range [29.23, 160.16]

Foldseek 3Di:
DWDWDQDPQFIKIKAAVVCVVQVVVCVVPQWGQDLNFFIAGVVFFPQNDDPPDDNNPDITIGGAFGRDDQWTWGQVVRGPAQAIEIEGVVDDDDVLLQAFPPGHGPVVVVRVVDPDNYHAADDDDPPVHDHVVNSVVVSVVGDHPVNVVVVVVVVVVVVVVVVVVVVVVVVVVVCVPPPD

Secondary structure (DSSP, 8-state):
-EEEEEETTEEEEEE---THHHHHHHHHHSEEEETTTEEEEGGGBSSPPPTT--TTT--EEEEEEEEETTEEEE-GGGGT-SS-EEEETTS---HHHHEETTTEEHHHHHHHH-SS-SPEEESSS-TTSBPHHHHHHHHHHS--HHHHHHHHHHHHHHHHHHHHHHHHHHHHHHHTT---

Organism: Escherichia coli (NCBI:txid562)

Sequence (180 aa):
MLQFSFVSNDVVMTYDEQIIWVWESLNKFQTVCISRIFNFQLQDLRNPPSTVQDFNDYEYSFNFGTLNNEYITVPGRILSINRDVLIHKSIKLERKVFASERNVSIFGRLSKLLDHTNPIIIGGDKPEAIPKSVFQELQSKFPNTGELDRYANARVHAILAGYLDGMKDARERYEHYLNR